Protein AF-A0A9N9KG79-F1 (afdb_monomer)

Structure (mmCIF, N/CA/C/O backbone):
data_AF-A0A9N9KG79-F1
#
_entry.id   AF-A0A9N9KG79-F1
#
loop_
_atom_site.group_PDB
_atom_site.id
_atom_site.type_symbol
_atom_site.label_atom_id
_atom_site.label_alt_id
_atom_site.label_comp_id
_atom_site.label_asym_id
_atom_site.label_entity_id
_atom_site.label_seq_id
_atom_site.pdbx_PDB_ins_code
_atom_site.Cartn_x
_atom_site.Cartn_y
_atom_site.Cartn_z
_atom_site.occupancy
_atom_site.B_iso_or_equiv
_atom_site.auth_seq_id
_atom_site.auth_comp_id
_atom_site.auth_asym_id
_atom_site.auth_atom_id
_atom_site.pdbx_PDB_model_num
ATOM 1 N N . GLY A 1 1 ? 54.139 -33.864 -24.416 1.00 34.75 1 GLY A N 1
ATOM 2 C CA . GLY A 1 1 ? 53.406 -33.072 -25.421 1.00 34.75 1 GLY A CA 1
ATOM 3 C C . GLY A 1 1 ? 52.997 -31.734 -24.836 1.00 34.75 1 GLY A C 1
ATOM 4 O O . GLY A 1 1 ? 52.428 -31.719 -23.759 1.00 34.75 1 GLY A O 1
ATOM 5 N N . LEU A 1 2 ? 53.379 -30.653 -25.526 1.00 25.61 2 LEU A N 1
ATOM 6 C CA . LEU A 1 2 ? 52.752 -29.318 -25.638 1.00 25.61 2 LEU A CA 1
ATOM 7 C C . LEU A 1 2 ? 51.897 -28.802 -24.456 1.00 25.61 2 LEU A C 1
ATOM 9 O O . LEU A 1 2 ? 50.798 -29.273 -24.207 1.00 25.61 2 LEU A O 1
ATOM 13 N N . LYS A 1 3 ? 52.400 -27.797 -23.723 1.00 41.62 3 LYS A N 1
ATOM 14 C CA . LYS A 1 3 ? 52.009 -26.368 -23.846 1.00 41.62 3 LYS A CA 1
ATOM 15 C C . LYS A 1 3 ? 50.492 -26.115 -23.781 1.00 41.62 3 LYS A C 1
ATOM 17 O O . LYS A 1 3 ? 49.811 -26.371 -24.765 1.00 41.62 3 LYS A O 1
ATOM 22 N N . LYS A 1 4 ? 50.034 -25.421 -22.725 1.00 43.59 4 LYS A N 1
ATOM 23 C CA . LYS A 1 4 ? 49.235 -24.168 -22.796 1.00 43.59 4 LYS A CA 1
ATOM 24 C C . LYS A 1 4 ? 48.720 -23.761 -21.408 1.00 43.59 4 LYS A C 1
ATOM 26 O O . LYS A 1 4 ? 47.659 -24.183 -20.985 1.00 43.59 4 LYS A O 1
ATOM 31 N N . LEU A 1 5 ? 49.474 -22.893 -20.737 1.00 39.91 5 LEU A N 1
ATOM 32 C CA . LEU A 1 5 ? 48.986 -21.960 -19.709 1.00 39.91 5 LEU A CA 1
ATOM 33 C C . LEU A 1 5 ? 49.971 -20.782 -19.654 1.00 39.91 5 LEU A C 1
ATOM 35 O O . LEU A 1 5 ? 50.659 -20.515 -18.675 1.00 39.91 5 LEU A O 1
ATOM 39 N N . LYS A 1 6 ? 50.089 -20.096 -20.789 1.00 43.88 6 LYS A N 1
ATOM 40 C CA . LYS A 1 6 ? 50.562 -18.716 -20.860 1.00 43.88 6 LYS A CA 1
ATOM 41 C C . LYS A 1 6 ? 49.500 -17.980 -21.652 1.00 43.88 6 LYS A C 1
ATOM 43 O O . LYS A 1 6 ? 49.339 -18.262 -22.828 1.00 43.88 6 LYS A O 1
ATOM 48 N N . ASN A 1 7 ? 48.730 -17.168 -20.943 1.00 40.31 7 ASN A N 1
ATOM 49 C CA . ASN A 1 7 ? 48.133 -15.916 -21.395 1.00 40.31 7 ASN A CA 1
ATOM 50 C C . ASN A 1 7 ? 47.636 -15.216 -20.126 1.00 40.31 7 ASN A C 1
ATOM 52 O O . ASN A 1 7 ? 46.446 -15.072 -19.870 1.00 40.31 7 ASN A O 1
ATOM 56 N N . LYS A 1 8 ? 48.599 -14.828 -19.278 1.00 45.03 8 LYS A N 1
ATOM 57 C CA . LYS A 1 8 ? 48.418 -13.613 -18.484 1.00 45.03 8 LYS A CA 1
ATOM 58 C C . LYS A 1 8 ? 48.302 -12.508 -19.527 1.00 45.03 8 LYS A C 1
ATOM 60 O O . LYS A 1 8 ? 49.150 -12.468 -20.415 1.00 45.03 8 LYS A O 1
ATOM 65 N N . GLY A 1 9 ? 47.233 -11.718 -19.481 1.00 47.12 9 GLY A N 1
ATOM 66 C CA . GLY A 1 9 ? 47.071 -10.541 -20.328 1.00 47.12 9 GLY A CA 1
ATOM 67 C C . GLY A 1 9 ? 48.205 -9.571 -20.032 1.00 47.12 9 GLY A C 1
ATOM 68 O O . GLY A 1 9 ? 48.104 -8.737 -19.139 1.00 47.12 9 GLY A O 1
ATOM 69 N N . THR A 1 10 ? 49.327 -9.778 -20.708 1.00 54.91 10 THR A N 1
ATOM 70 C CA . THR A 1 10 ? 50.438 -8.848 -20.764 1.00 54.91 10 THR A CA 1
ATOM 71 C C . THR A 1 10 ? 49.947 -7.696 -21.625 1.00 54.91 10 THR A C 1
ATOM 73 O O . THR A 1 10 ? 49.494 -7.931 -22.744 1.00 54.91 10 THR A O 1
ATOM 76 N N . LEU A 1 11 ? 49.979 -6.489 -21.064 1.00 51.47 11 LEU A N 1
ATOM 77 C CA . LEU A 1 11 ? 49.708 -5.229 -21.759 1.00 51.47 11 LEU A CA 1
ATOM 78 C C . LEU A 1 11 ? 50.388 -5.243 -23.142 1.00 51.47 11 LEU A C 1
ATOM 80 O O . LEU A 1 11 ? 51.567 -5.611 -23.212 1.00 51.47 11 LEU A O 1
ATOM 84 N N . SER A 1 12 ? 49.675 -4.884 -24.221 1.00 57.41 12 SER A N 1
ATOM 85 C CA . SER A 1 12 ? 50.323 -4.760 -25.532 1.00 57.41 12 SER A CA 1
ATOM 86 C C . SER A 1 12 ? 51.382 -3.661 -25.448 1.00 57.41 12 SER A C 1
ATOM 88 O O . SER A 1 12 ? 51.219 -2.668 -24.733 1.00 57.41 12 SER A O 1
ATOM 90 N N . SER A 1 13 ? 52.481 -3.826 -26.185 1.00 52.50 13 SER A N 1
ATOM 91 C CA . SER A 1 13 ? 53.502 -2.781 -26.323 1.00 52.50 13 SER A CA 1
ATOM 92 C C . SER A 1 13 ? 52.889 -1.471 -26.837 1.00 52.50 13 SER A C 1
ATOM 94 O O . SER A 1 13 ? 53.385 -0.397 -26.511 1.00 52.50 13 SER A O 1
ATOM 96 N N . GLU A 1 14 ? 51.796 -1.561 -27.594 1.00 55.31 14 GLU A N 1
ATOM 97 C CA . GLU A 1 14 ? 51.029 -0.422 -28.105 1.00 55.31 14 GLU A CA 1
ATOM 98 C C . GLU A 1 14 ? 50.282 0.308 -26.977 1.00 55.31 14 GLU A C 1
ATOM 100 O O . GLU A 1 14 ? 50.347 1.532 -26.893 1.00 55.31 14 GLU A O 1
ATOM 105 N N . ASP A 1 15 ? 49.686 -0.429 -26.033 1.00 51.12 15 ASP A N 1
ATOM 106 C CA . ASP A 1 15 ? 48.979 0.145 -24.878 1.00 51.12 15 ASP A CA 1
ATOM 107 C C . ASP A 1 15 ? 49.947 0.885 -23.936 1.00 51.12 15 ASP A C 1
ATOM 109 O O . ASP A 1 15 ? 49.634 1.943 -23.389 1.00 51.12 15 ASP A O 1
ATOM 113 N N . ILE A 1 16 ? 51.160 0.345 -23.756 1.00 56.25 16 ILE A N 1
ATOM 114 C CA . ILE A 1 16 ? 52.229 0.986 -22.970 1.00 56.25 16 ILE A CA 1
ATOM 115 C C . ILE A 1 16 ? 52.714 2.265 -23.667 1.00 56.25 16 ILE A C 1
ATOM 117 O O . ILE A 1 16 ? 52.989 3.269 -23.005 1.00 56.25 16 ILE A O 1
ATOM 121 N N . GLN A 1 17 ? 52.806 2.250 -24.998 1.00 55.12 17 GLN A N 1
ATOM 122 C CA . GLN A 1 17 ? 53.207 3.414 -25.788 1.00 55.12 17 GLN A CA 1
ATOM 123 C C . GLN A 1 17 ? 52.145 4.519 -25.775 1.00 55.12 17 GLN A C 1
ATOM 125 O O . GLN A 1 17 ? 52.511 5.684 -25.635 1.00 55.12 17 GLN A O 1
ATOM 130 N N . GLU A 1 18 ? 50.853 4.188 -25.821 1.00 55.00 18 GLU A N 1
ATOM 131 C CA . GLU A 1 18 ? 49.763 5.172 -25.744 1.00 55.00 18 GLU A CA 1
ATOM 132 C C . GLU A 1 18 ? 49.680 5.842 -24.357 1.00 55.00 18 GLU A C 1
ATOM 134 O O . GLU A 1 18 ? 49.455 7.052 -24.243 1.00 55.00 18 GLU A O 1
ATOM 139 N N . ILE A 1 19 ? 49.953 5.092 -23.283 1.00 55.06 19 ILE A N 1
ATOM 140 C CA . ILE A 1 19 ? 50.058 5.632 -21.916 1.00 55.06 19 ILE A CA 1
ATOM 141 C C . ILE A 1 19 ? 51.275 6.567 -21.782 1.00 55.06 19 ILE A C 1
ATOM 143 O O . ILE A 1 19 ? 51.177 7.645 -21.184 1.00 55.06 19 ILE A O 1
ATOM 147 N N . ASN A 1 20 ? 52.414 6.195 -22.372 1.00 53.72 20 ASN A N 1
ATOM 148 C CA . ASN A 1 20 ? 53.638 6.994 -22.313 1.00 53.72 20 ASN A CA 1
ATOM 149 C C . ASN A 1 20 ? 53.566 8.254 -23.194 1.00 53.72 20 ASN A C 1
ATOM 151 O O . ASN A 1 20 ? 53.971 9.326 -22.745 1.00 53.72 20 ASN A O 1
ATOM 155 N N . ALA A 1 21 ? 52.981 8.178 -24.392 1.00 48.78 21 ALA A N 1
ATOM 156 C CA . ALA A 1 21 ? 52.815 9.323 -25.292 1.00 48.78 21 ALA A CA 1
ATOM 157 C C . ALA A 1 21 ? 51.925 10.423 -24.683 1.00 48.78 21 ALA A C 1
ATOM 159 O O . ALA A 1 21 ? 52.237 11.611 -24.783 1.00 48.78 21 ALA A O 1
ATOM 160 N N . ASN A 1 22 ? 50.867 10.032 -23.966 1.00 52.53 22 ASN A N 1
ATOM 161 C CA . ASN A 1 22 ? 49.973 10.968 -23.278 1.00 52.53 22 ASN A CA 1
ATOM 162 C C . ASN A 1 22 ? 50.587 11.587 -22.008 1.00 52.53 22 ASN A C 1
ATOM 164 O O . ASN A 1 22 ? 50.134 12.640 -21.557 1.00 52.53 22 ASN A O 1
ATOM 168 N N . THR A 1 23 ? 51.631 10.967 -21.449 1.00 46.44 23 THR A N 1
ATOM 169 C CA . THR A 1 23 ? 52.356 11.474 -20.272 1.00 46.44 23 THR A CA 1
ATOM 170 C C . THR A 1 23 ? 53.535 12.376 -20.666 1.00 46.44 23 THR A C 1
ATOM 172 O O . THR A 1 23 ? 53.852 13.323 -19.946 1.00 46.44 23 THR A O 1
ATOM 175 N N . ILE A 1 24 ? 54.163 12.126 -21.822 1.00 44.56 24 ILE A N 1
ATOM 176 C CA . ILE A 1 24 ? 55.367 12.843 -22.274 1.00 44.56 24 ILE A CA 1
ATOM 177 C C . 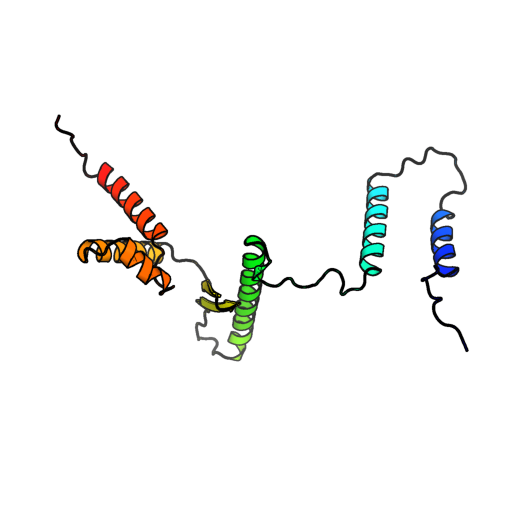ILE A 1 24 ? 55.028 14.143 -23.031 1.00 44.56 24 ILE A C 1
ATOM 179 O O . ILE A 1 24 ? 55.699 15.152 -22.820 1.00 44.56 24 ILE A O 1
ATOM 183 N N . ASN A 1 25 ? 53.927 14.208 -23.791 1.00 45.72 25 ASN A N 1
ATOM 184 C CA . ASN A 1 25 ? 53.575 15.384 -24.614 1.00 45.72 25 ASN A CA 1
ATOM 185 C C . ASN A 1 25 ? 53.073 16.635 -23.856 1.00 45.72 25 ASN A C 1
ATOM 187 O O . ASN A 1 25 ? 52.435 17.508 -24.445 1.00 45.72 25 ASN A O 1
ATOM 191 N N . LYS A 1 26 ? 53.354 16.775 -22.554 1.00 48.53 26 LYS A N 1
ATOM 192 C CA . LYS A 1 26 ? 53.019 18.002 -21.807 1.00 48.53 26 LYS A CA 1
ATOM 193 C C . LYS A 1 26 ? 54.136 18.588 -20.949 1.00 48.53 26 LYS A C 1
ATOM 195 O O . LYS A 1 26 ? 53.892 19.589 -20.281 1.00 48.53 26 LYS A O 1
ATOM 200 N N . ASN A 1 27 ? 55.338 18.012 -20.981 1.00 48.66 27 ASN A N 1
ATOM 201 C CA . ASN A 1 27 ? 56.404 18.359 -20.036 1.00 48.66 27 ASN A CA 1
ATOM 202 C C . ASN A 1 27 ? 57.740 18.735 -20.689 1.00 48.66 27 ASN A C 1
ATOM 204 O O . ASN A 1 27 ? 58.787 18.579 -20.065 1.00 48.66 27 ASN A O 1
ATOM 208 N N . GLU A 1 28 ? 57.728 19.304 -21.891 1.00 49.03 28 GLU A N 1
ATOM 209 C CA . GLU A 1 28 ? 58.882 20.072 -22.357 1.00 49.03 28 GLU A CA 1
ATOM 210 C C . GLU A 1 28 ? 58.657 21.557 -22.043 1.00 49.03 28 GLU A C 1
ATOM 212 O O . GLU A 1 28 ? 57.746 22.198 -22.559 1.00 49.03 28 GLU A O 1
ATOM 217 N N . ASN A 1 29 ? 59.517 22.085 -21.164 1.00 49.09 29 ASN A N 1
ATOM 218 C CA . ASN A 1 29 ? 59.692 23.500 -20.805 1.00 49.09 29 ASN A CA 1
ATOM 219 C C . ASN A 1 29 ? 58.790 24.103 -19.711 1.00 49.09 29 ASN A C 1
ATOM 221 O O . ASN A 1 29 ? 58.000 25.014 -19.950 1.00 49.09 29 ASN A O 1
ATOM 225 N N . LYS A 1 30 ? 59.034 23.699 -18.457 1.00 45.53 30 LYS A N 1
ATOM 226 C CA . LYS A 1 30 ? 59.396 24.569 -17.307 1.00 45.53 30 LYS A CA 1
ATOM 227 C C . LYS A 1 30 ? 59.205 23.779 -16.017 1.00 45.53 30 LYS A C 1
ATOM 229 O O . LYS A 1 30 ? 58.115 23.294 -15.739 1.00 45.53 30 LYS A O 1
ATOM 234 N N . LYS A 1 31 ? 60.247 23.725 -15.185 1.00 51.88 31 LYS A N 1
ATOM 235 C CA . LYS A 1 31 ? 60.199 23.218 -13.806 1.00 51.88 31 LYS A CA 1
ATOM 236 C C . LYS A 1 31 ? 59.367 24.190 -12.947 1.00 51.88 31 LYS A C 1
ATOM 238 O O . LYS A 1 31 ? 59.905 25.003 -12.206 1.00 51.88 31 LYS A O 1
ATOM 243 N N . LYS A 1 32 ? 58.048 24.191 -13.137 1.00 55.47 32 LYS A N 1
ATOM 244 C CA . LYS A 1 32 ? 57.070 24.801 -12.232 1.00 55.47 32 LYS A CA 1
ATOM 245 C C . LYS A 1 32 ? 56.504 23.683 -11.379 1.00 55.47 32 LYS A C 1
ATOM 247 O O . LYS A 1 32 ? 56.253 22.602 -11.889 1.00 55.47 32 LYS A O 1
ATOM 252 N N . ASP A 1 33 ? 56.325 23.953 -10.098 1.00 57.09 33 ASP A N 1
ATOM 253 C CA . ASP A 1 33 ? 55.677 23.058 -9.148 1.00 57.09 33 ASP A CA 1
ATOM 254 C C . ASP A 1 33 ? 54.245 22.771 -9.652 1.00 57.09 33 ASP A C 1
ATOM 256 O O . ASP A 1 33 ? 53.342 23.600 -9.503 1.00 57.09 33 ASP A O 1
ATOM 260 N N . ILE A 1 34 ? 54.055 21.669 -10.395 1.00 62.53 34 ILE A N 1
ATOM 261 C CA . ILE A 1 34 ? 52.778 21.343 -11.048 1.00 62.53 34 ILE A CA 1
ATOM 262 C C . ILE A 1 34 ? 51.843 20.812 -9.969 1.00 62.53 34 ILE A C 1
ATOM 264 O O . ILE A 1 34 ? 51.655 19.608 -9.797 1.00 62.53 34 ILE A O 1
ATOM 268 N N . ARG A 1 35 ? 51.235 21.731 -9.219 1.00 70.12 35 ARG A N 1
ATOM 269 C CA . ARG A 1 35 ? 50.076 21.415 -8.392 1.00 70.12 35 ARG A CA 1
ATOM 270 C C . ARG A 1 35 ? 48.944 21.015 -9.332 1.00 70.12 35 ARG A C 1
ATOM 272 O O . ARG A 1 35 ? 48.315 21.865 -9.958 1.00 70.12 35 ARG A O 1
ATOM 279 N N . ILE A 1 36 ? 48.724 19.709 -9.469 1.00 72.38 36 ILE A N 1
ATOM 280 C CA . ILE A 1 36 ? 47.581 19.158 -10.198 1.00 72.38 36 ILE A CA 1
ATOM 281 C C . ILE A 1 36 ? 46.312 19.748 -9.579 1.00 72.38 36 ILE A C 1
ATOM 283 O O . ILE A 1 36 ? 46.098 19.657 -8.369 1.00 72.38 36 ILE A O 1
ATOM 287 N N . SER A 1 37 ? 45.473 20.370 -10.408 1.00 81.19 37 SER A N 1
ATOM 288 C CA . SER A 1 37 ? 44.177 20.874 -9.953 1.00 81.19 37 SER A CA 1
ATOM 289 C C . SER A 1 37 ? 43.336 19.706 -9.444 1.00 81.19 37 SER A C 1
ATOM 291 O O . SER A 1 37 ? 43.274 18.662 -10.096 1.00 81.19 37 SER A O 1
ATOM 293 N N . GLY A 1 38 ? 42.647 19.874 -8.311 1.00 85.31 38 GLY A N 1
ATOM 294 C CA . GLY A 1 38 ? 41.811 18.819 -7.729 1.00 85.31 38 GLY A CA 1
ATOM 295 C C . GLY A 1 38 ? 40.840 18.217 -8.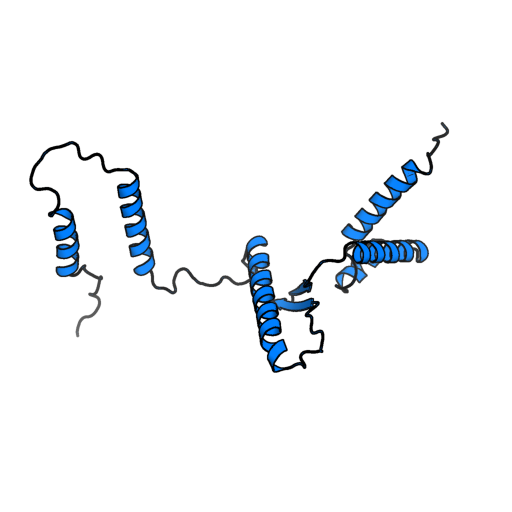748 1.00 85.31 38 GLY A C 1
ATOM 296 O O . GLY A 1 38 ? 40.709 17.003 -8.828 1.00 85.31 38 GLY A O 1
ATOM 297 N N . VAL A 1 39 ? 40.256 19.042 -9.624 1.00 85.50 39 VAL A N 1
ATOM 298 C CA . VAL A 1 39 ? 39.344 18.592 -10.693 1.00 85.50 39 VAL A CA 1
ATOM 299 C C . VAL A 1 39 ? 40.028 17.636 -11.677 1.00 85.50 39 VAL A C 1
ATOM 301 O O . VAL A 1 39 ? 39.430 16.646 -12.095 1.00 85.50 39 VAL A O 1
ATOM 304 N N . GLN A 1 40 ? 41.293 17.888 -12.023 1.00 81.00 40 GLN A N 1
ATOM 305 C CA . GLN A 1 40 ? 42.073 17.016 -12.905 1.00 81.00 40 GLN A CA 1
ATOM 306 C C . GLN A 1 40 ? 42.435 15.703 -12.205 1.00 81.00 40 GLN A C 1
ATOM 308 O O . GLN A 1 40 ? 42.327 14.640 -12.814 1.00 81.00 40 GLN A O 1
ATOM 313 N N . LEU A 1 41 ? 42.785 15.762 -10.916 1.00 83.12 41 LEU A N 1
ATOM 314 C CA . LEU A 1 41 ? 43.032 14.570 -10.104 1.00 83.12 41 LEU A CA 1
ATOM 315 C C . LEU A 1 41 ? 41.773 13.694 -9.999 1.00 83.12 41 LEU A C 1
ATOM 317 O O . LEU A 1 41 ? 41.842 12.490 -10.244 1.00 83.12 41 LEU A O 1
ATOM 321 N N . PHE A 1 42 ? 40.615 14.299 -9.719 1.00 85.31 42 PHE A N 1
ATOM 322 C CA . PHE A 1 42 ? 39.326 13.603 -9.709 1.00 85.31 42 PHE A CA 1
ATOM 323 C C . PHE A 1 42 ? 38.996 13.009 -11.083 1.00 85.31 42 PHE A C 1
ATOM 325 O O . PHE A 1 42 ? 38.552 11.865 -11.170 1.00 85.31 42 PHE A O 1
ATOM 332 N N . GLY A 1 43 ? 39.261 13.740 -12.169 1.00 87.31 43 GLY A N 1
ATOM 333 C CA . GLY A 1 43 ? 39.080 13.242 -13.533 1.00 87.31 43 GLY A CA 1
ATOM 334 C C . GLY A 1 43 ? 39.902 11.981 -13.821 1.00 87.31 43 GLY A C 1
ATOM 335 O O . GLY A 1 43 ? 39.370 11.006 -14.357 1.00 87.31 43 GLY A O 1
ATOM 336 N N . LEU A 1 44 ? 41.170 11.961 -13.402 1.00 85.12 44 LEU A N 1
ATOM 337 C CA . LEU A 1 44 ? 42.047 10.793 -13.525 1.00 85.12 44 LEU A CA 1
ATOM 338 C C . LEU A 1 44 ? 41.551 9.615 -12.673 1.00 85.12 44 LEU A C 1
ATOM 340 O O . LEU A 1 44 ? 41.459 8.498 -13.180 1.00 85.12 44 LEU A O 1
ATOM 344 N N . GLN A 1 45 ? 41.147 9.861 -11.421 1.00 86.75 45 GLN A N 1
ATOM 345 C CA . GLN A 1 45 ? 40.575 8.832 -10.543 1.00 86.75 45 GLN A CA 1
ATOM 346 C C . GLN A 1 45 ? 39.317 8.193 -11.148 1.00 86.75 45 GLN A C 1
ATOM 348 O O . GLN A 1 45 ? 39.181 6.967 -11.161 1.00 86.75 45 GLN A O 1
ATOM 353 N N . LEU A 1 46 ? 38.412 9.004 -11.705 1.00 85.31 46 LEU A N 1
ATOM 354 C CA . LEU A 1 46 ? 37.209 8.515 -12.380 1.00 85.31 46 LEU A CA 1
ATOM 355 C C . LEU A 1 46 ? 37.544 7.675 -13.614 1.00 85.31 46 LEU A C 1
ATOM 357 O O . LEU A 1 46 ? 36.855 6.688 -13.888 1.00 85.31 46 LEU A O 1
ATOM 361 N N . ASN A 1 47 ? 38.598 8.036 -14.346 1.00 86.06 47 ASN A N 1
ATOM 362 C CA . ASN A 1 47 ? 39.027 7.273 -15.509 1.00 86.06 47 ASN A CA 1
ATOM 363 C C . ASN A 1 47 ? 39.598 5.904 -15.110 1.00 86.06 47 ASN A C 1
ATOM 365 O O . ASN A 1 47 ? 39.210 4.894 -15.694 1.00 86.06 47 ASN A O 1
ATOM 369 N N . SER A 1 48 ? 40.408 5.841 -14.051 1.00 81.94 48 SER A N 1
ATOM 370 C CA . SER A 1 48 ? 40.904 4.575 -13.495 1.00 81.94 48 SER A CA 1
ATOM 371 C C . SER A 1 48 ? 39.760 3.665 -13.038 1.00 81.94 48 SER A C 1
ATOM 373 O O . SER A 1 48 ? 39.717 2.488 -13.393 1.00 81.94 48 SER A O 1
ATOM 375 N N . VAL A 1 49 ? 38.763 4.214 -12.331 1.00 83.62 49 VAL A N 1
ATOM 376 C CA . VAL A 1 49 ? 37.562 3.463 -11.918 1.00 83.62 49 VAL A CA 1
ATOM 377 C C . VAL A 1 49 ? 36.773 2.955 -13.129 1.00 83.62 49 VAL A C 1
ATOM 379 O O . VAL A 1 49 ? 36.286 1.823 -13.128 1.00 83.62 49 VAL A O 1
ATOM 382 N N . ARG A 1 50 ? 36.646 3.769 -14.182 1.00 83.94 50 ARG A N 1
ATOM 383 C CA . ARG A 1 50 ? 35.973 3.382 -15.429 1.00 83.94 50 ARG A CA 1
ATOM 384 C C . ARG A 1 50 ? 36.688 2.222 -16.122 1.00 83.94 50 ARG A C 1
ATOM 386 O O . ARG A 1 50 ? 36.013 1.297 -16.567 1.00 83.94 50 ARG A O 1
ATOM 393 N N . ILE A 1 51 ? 38.018 2.260 -16.199 1.00 81.50 51 ILE A N 1
ATOM 394 C CA . ILE A 1 51 ? 38.836 1.199 -16.805 1.00 81.50 51 ILE A CA 1
ATOM 395 C C . ILE A 1 51 ? 38.664 -0.108 -16.025 1.00 81.50 51 ILE A C 1
ATOM 397 O O . ILE A 1 51 ? 38.329 -1.127 -16.624 1.00 81.50 51 ILE A O 1
ATOM 401 N N . VAL A 1 52 ? 38.761 -0.073 -14.690 1.00 79.19 52 VAL A N 1
ATOM 402 C CA . VAL A 1 52 ? 38.542 -1.258 -13.837 1.00 79.19 52 VAL A CA 1
ATOM 403 C C . VAL A 1 52 ? 37.151 -1.862 -14.057 1.00 79.19 52 VAL A C 1
ATOM 405 O O . VAL A 1 52 ? 37.025 -3.074 -14.196 1.00 79.19 52 VAL A O 1
ATOM 408 N N . ARG A 1 53 ? 36.102 -1.034 -14.157 1.00 73.44 53 ARG A N 1
ATOM 409 C CA . ARG A 1 53 ? 34.731 -1.511 -14.418 1.00 73.44 53 ARG A CA 1
ATOM 410 C C . ARG A 1 53 ? 34.562 -2.167 -15.789 1.00 73.44 53 ARG A C 1
ATOM 412 O O . ARG A 1 53 ? 33.747 -3.073 -15.902 1.00 73.44 53 ARG A O 1
ATOM 419 N N . LYS A 1 54 ? 35.295 -1.712 -16.812 1.00 74.00 54 LYS A N 1
ATOM 420 C CA . LYS A 1 54 ? 35.278 -2.312 -18.158 1.00 74.00 54 LYS A CA 1
ATOM 421 C C . LYS A 1 54 ? 36.067 -3.624 -18.226 1.00 74.00 54 LYS A C 1
ATOM 423 O O . LYS A 1 54 ? 35.677 -4.513 -18.970 1.00 74.00 54 LYS A O 1
ATOM 428 N N . MET A 1 55 ? 37.156 -3.725 -17.463 1.00 71.44 55 MET A N 1
ATOM 429 C CA . MET A 1 55 ? 38.023 -4.912 -17.403 1.00 71.44 55 MET A CA 1
ATOM 430 C C . MET A 1 55 ? 37.442 -6.045 -16.548 1.00 71.44 55 MET A C 1
ATOM 432 O O . MET A 1 55 ? 37.835 -7.203 -16.678 1.00 71.44 55 MET A O 1
ATOM 436 N N . LEU A 1 56 ? 36.506 -5.721 -15.659 1.00 65.06 56 LEU A N 1
ATOM 437 C CA . LEU A 1 56 ? 35.740 -6.699 -14.904 1.00 65.06 56 LEU A CA 1
ATOM 438 C C . LEU A 1 56 ? 34.802 -7.446 -15.864 1.00 65.06 56 LEU A C 1
ATOM 440 O O . LEU A 1 56 ? 34.063 -6.785 -16.599 1.00 65.06 56 LEU A O 1
ATOM 444 N N . PRO A 1 57 ? 34.768 -8.793 -15.857 1.00 57.94 57 PRO A N 1
ATOM 445 C CA . PRO A 1 57 ? 33.811 -9.530 -16.670 1.00 57.94 57 PRO A CA 1
ATOM 446 C C . PRO A 1 57 ? 32.414 -8.995 -16.362 1.00 57.94 57 PRO A C 1
ATOM 448 O O . PRO A 1 57 ? 32.030 -8.932 -15.191 1.00 57.94 57 PRO A O 1
ATOM 451 N N . SER A 1 58 ? 31.644 -8.624 -17.387 1.00 56.41 58 SER A N 1
ATOM 452 C CA . SER A 1 58 ? 30.311 -8.006 -17.252 1.00 56.41 58 SER A CA 1
ATOM 453 C C . SER A 1 58 ? 29.299 -8.852 -16.452 1.00 56.41 58 SER A C 1
ATOM 455 O O . SER A 1 58 ? 28.199 -8.399 -16.157 1.00 56.41 58 SER A O 1
ATOM 457 N N . ASN A 1 59 ? 29.687 -10.070 -16.067 1.00 53.03 59 ASN A N 1
ATOM 458 C CA . ASN A 1 59 ? 28.951 -11.036 -15.260 1.00 53.03 59 ASN A CA 1
ATOM 459 C C . ASN A 1 59 ? 29.275 -10.961 -13.743 1.00 53.03 59 ASN A C 1
ATOM 461 O O . ASN A 1 59 ? 28.441 -11.304 -12.910 1.00 53.03 59 ASN A O 1
ATOM 465 N N . THR A 1 60 ? 30.450 -10.476 -13.322 1.00 51.22 60 THR A N 1
ATOM 466 C CA . THR A 1 60 ? 30.910 -10.688 -11.931 1.00 51.22 60 THR A CA 1
ATOM 467 C C . THR A 1 60 ? 30.220 -9.780 -10.893 1.00 51.22 60 THR A C 1
ATOM 469 O O . THR A 1 60 ? 30.208 -10.117 -9.713 1.00 51.22 60 THR A O 1
ATOM 472 N N . TYR A 1 61 ? 29.572 -8.678 -11.304 1.00 51.91 61 TYR A N 1
ATOM 473 C CA . TYR A 1 61 ? 28.989 -7.678 -10.380 1.00 51.91 61 TYR A CA 1
ATOM 474 C C . TYR A 1 61 ? 27.510 -7.343 -10.615 1.00 51.91 61 TYR A C 1
ATOM 476 O O . TYR A 1 61 ? 26.970 -6.462 -9.951 1.00 51.91 61 TYR A O 1
ATOM 484 N N . LEU A 1 62 ? 26.826 -8.064 -11.506 1.00 55.66 62 LEU A N 1
ATOM 485 C CA . LEU A 1 62 ? 25.381 -7.918 -11.726 1.00 55.66 62 LEU A CA 1
ATOM 486 C C . LEU A 1 62 ? 24.653 -9.256 -11.576 1.00 55.66 62 LEU A C 1
ATOM 488 O O . LEU A 1 62 ? 23.703 -9.543 -12.301 1.00 55.66 62 LEU A O 1
ATOM 492 N N . LYS A 1 63 ? 25.063 -10.084 -10.610 1.00 60.28 63 LYS A N 1
ATOM 493 C CA . LYS A 1 63 ? 24.176 -11.149 -10.137 1.00 60.28 63 LYS A CA 1
ATOM 494 C C . LYS A 1 63 ? 22.999 -10.460 -9.461 1.00 60.28 63 LYS A C 1
ATOM 496 O O . LYS A 1 63 ? 23.124 -10.005 -8.325 1.00 60.28 63 LYS A O 1
ATOM 501 N N . VAL A 1 64 ? 21.889 -10.322 -10.189 1.00 68.81 64 VAL A N 1
ATOM 502 C CA . VAL A 1 64 ? 20.606 -9.923 -9.609 1.00 68.81 64 VAL A CA 1
ATOM 503 C C . VAL A 1 64 ? 20.382 -10.858 -8.431 1.00 68.81 64 VAL A C 1
ATOM 505 O O . VAL A 1 64 ? 20.248 -12.069 -8.605 1.00 68.81 64 VAL A O 1
ATOM 508 N N . GLN A 1 65 ? 20.470 -10.309 -7.222 1.00 78.31 65 GLN A N 1
ATOM 509 C CA . GLN A 1 65 ? 20.312 -11.122 -6.032 1.00 78.31 65 GLN A CA 1
ATOM 510 C C . GLN A 1 65 ? 18.873 -11.637 -5.977 1.00 78.31 65 GLN A C 1
ATOM 512 O O . GLN A 1 65 ? 17.952 -10.921 -6.392 1.00 78.31 65 GLN A O 1
ATOM 517 N N . PRO A 1 66 ? 18.660 -12.852 -5.444 1.00 86.62 66 PRO A N 1
ATOM 518 C CA . PRO A 1 66 ? 17.320 -13.340 -5.168 1.00 86.62 66 PRO A CA 1
ATOM 519 C C . PRO A 1 66 ? 16.538 -12.303 -4.365 1.00 86.62 66 PRO A C 1
ATOM 521 O O . PRO A 1 66 ? 17.082 -11.687 -3.449 1.00 86.62 66 PRO A O 1
ATOM 524 N N . PHE A 1 67 ? 15.256 -12.132 -4.682 1.00 86.94 67 PHE A N 1
ATOM 525 C CA . PHE A 1 67 ? 14.424 -11.087 -4.082 1.00 86.94 67 PHE A CA 1
ATOM 526 C C . PHE A 1 67 ? 14.436 -11.114 -2.543 1.00 86.94 67 PHE A C 1
ATOM 528 O O . PHE A 1 67 ? 14.511 -10.067 -1.907 1.00 86.94 67 PHE A O 1
ATOM 535 N N . ASN A 1 68 ? 14.451 -12.314 -1.952 1.00 87.75 68 ASN A N 1
ATOM 536 C CA . ASN A 1 68 ? 14.494 -12.512 -0.500 1.00 87.75 68 ASN A CA 1
ATOM 537 C C . ASN A 1 68 ? 15.799 -12.024 0.160 1.00 87.75 68 ASN A C 1
ATOM 539 O O . ASN A 1 68 ? 15.792 -11.749 1.354 1.00 87.75 68 ASN A O 1
ATOM 543 N N . ASN A 1 69 ? 16.891 -11.888 -0.597 1.00 89.75 69 ASN A N 1
ATOM 544 C CA . ASN A 1 69 ? 18.193 -11.448 -0.082 1.00 89.75 69 ASN A CA 1
ATOM 545 C C . ASN A 1 69 ? 18.371 -9.923 -0.173 1.00 89.75 69 ASN A C 1
ATOM 547 O O . ASN A 1 69 ? 19.372 -9.381 0.290 1.00 89.75 69 ASN A O 1
ATOM 551 N N . LEU A 1 70 ? 17.418 -9.221 -0.790 1.00 87.88 70 LEU A N 1
ATOM 552 C CA . LEU A 1 70 ? 17.457 -7.774 -0.964 1.00 87.88 70 LEU A CA 1
ATOM 553 C C . LEU A 1 70 ? 16.976 -7.052 0.298 1.00 87.88 70 LEU A C 1
ATOM 555 O O . LEU A 1 70 ? 16.073 -7.521 0.989 1.00 87.88 70 LEU A O 1
ATOM 559 N N . SER A 1 71 ? 17.491 -5.843 0.534 1.00 90.00 71 SER A N 1
ATOM 560 C CA . SER A 1 71 ? 16.936 -4.945 1.553 1.00 90.00 71 SER A CA 1
ATOM 561 C C . SER A 1 71 ? 15.478 -4.576 1.244 1.00 90.00 71 SER A C 1
ATOM 563 O O . SER A 1 71 ? 15.102 -4.445 0.076 1.00 90.00 71 SER A O 1
ATOM 565 N N . ASN A 1 72 ? 14.677 -4.284 2.275 1.00 88.44 72 ASN A N 1
ATOM 566 C CA . ASN A 1 72 ? 13.283 -3.834 2.117 1.00 88.44 72 ASN A CA 1
ATOM 567 C C . ASN A 1 72 ? 13.154 -2.630 1.164 1.00 88.44 72 ASN A C 1
ATOM 569 O O . ASN A 1 72 ? 12.244 -2.564 0.337 1.00 88.44 72 ASN A O 1
ATOM 573 N N . SER A 1 73 ? 14.102 -1.688 1.230 1.00 88.38 73 SER A N 1
ATOM 574 C CA . SER A 1 73 ? 14.151 -0.529 0.3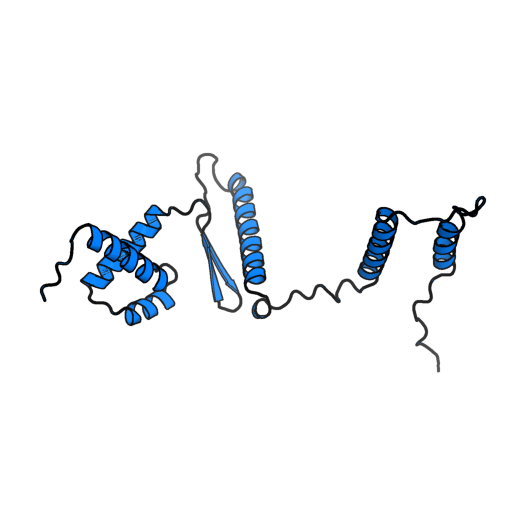30 1.00 88.38 73 SER A CA 1
ATOM 575 C C . SER A 1 73 ? 14.370 -0.927 -1.133 1.00 88.38 73 SER A C 1
ATOM 577 O O . SER A 1 73 ? 13.747 -0.360 -2.034 1.00 88.38 73 SER A O 1
ATOM 579 N N . THR A 1 74 ? 15.217 -1.926 -1.380 1.00 90.12 74 THR A N 1
ATOM 580 C CA . THR A 1 74 ? 15.504 -2.429 -2.726 1.00 90.12 74 THR A CA 1
ATOM 581 C C . THR A 1 74 ? 14.343 -3.255 -3.270 1.00 90.12 74 THR A C 1
ATOM 583 O O . THR A 1 74 ? 13.943 -3.034 -4.413 1.00 90.12 74 THR A O 1
ATOM 586 N N . GLN A 1 75 ? 13.745 -4.118 -2.443 1.00 90.88 75 GLN A N 1
ATOM 587 C CA . GLN A 1 75 ? 12.521 -4.854 -2.777 1.00 90.88 75 GLN A CA 1
ATOM 588 C C . GLN A 1 75 ? 11.411 -3.886 -3.205 1.00 90.88 75 GLN A C 1
ATOM 590 O O . GLN A 1 75 ? 10.861 -4.007 -4.300 1.00 90.88 75 GLN A O 1
ATOM 595 N N . ARG A 1 76 ? 11.165 -2.835 -2.408 1.00 89.88 76 ARG A N 1
ATOM 596 C CA . ARG A 1 76 ? 10.204 -1.772 -2.741 1.00 89.88 76 ARG A CA 1
ATOM 597 C C . ARG A 1 76 ? 10.515 -1.102 -4.077 1.00 89.88 76 ARG A C 1
ATOM 599 O O . ARG A 1 76 ? 9.609 -0.876 -4.876 1.00 89.88 76 ARG A O 1
ATOM 606 N N . ARG A 1 77 ? 11.782 -0.774 -4.343 1.00 91.19 77 ARG A N 1
ATOM 607 C CA . ARG A 1 77 ? 12.187 -0.154 -5.614 1.00 91.19 77 ARG A CA 1
ATOM 608 C C . ARG A 1 77 ? 11.893 -1.063 -6.807 1.00 91.19 77 ARG A C 1
ATOM 610 O O . ARG A 1 77 ? 11.418 -0.571 -7.828 1.00 91.19 77 ARG A O 1
ATOM 617 N N . TYR A 1 78 ? 12.158 -2.362 -6.687 1.00 90.75 78 TYR A N 1
ATOM 618 C CA . TYR A 1 78 ? 11.870 -3.337 -7.744 1.00 90.75 78 TYR A CA 1
ATOM 619 C C . TYR A 1 78 ? 10.370 -3.418 -8.031 1.00 90.75 78 TYR A C 1
ATOM 621 O O . TYR A 1 78 ? 9.971 -3.267 -9.185 1.00 90.75 78 TYR A O 1
ATOM 629 N N . MET A 1 79 ? 9.541 -3.523 -6.988 1.00 90.44 79 MET A N 1
ATOM 630 C CA . MET A 1 79 ? 8.082 -3.508 -7.131 1.00 90.44 79 MET A CA 1
ATOM 631 C C . MET A 1 79 ? 7.581 -2.251 -7.842 1.00 90.44 79 MET A C 1
ATOM 633 O O . MET A 1 79 ? 6.845 -2.343 -8.819 1.00 90.44 79 MET A O 1
ATOM 637 N N . LEU A 1 80 ? 8.037 -1.069 -7.414 1.00 90.75 80 LEU A N 1
ATOM 638 C CA . LEU A 1 80 ? 7.657 0.196 -8.052 1.00 90.75 80 LEU A CA 1
ATOM 639 C C . LEU A 1 80 ? 8.113 0.281 -9.510 1.00 90.75 80 LEU A C 1
ATOM 641 O O . LEU A 1 80 ? 7.448 0.909 -10.328 1.00 90.75 80 LEU A O 1
ATOM 645 N N . THR A 1 81 ? 9.245 -0.335 -9.844 1.00 92.56 81 THR A N 1
ATOM 646 C CA . THR A 1 81 ? 9.760 -0.350 -11.218 1.00 92.56 81 THR A CA 1
ATOM 647 C C . THR A 1 81 ? 8.861 -1.191 -12.117 1.00 92.56 81 THR A C 1
ATOM 649 O O . THR A 1 81 ? 8.497 -0.740 -13.201 1.00 92.56 81 THR A O 1
ATOM 652 N N . ILE A 1 82 ? 8.453 -2.375 -11.655 1.00 92.06 82 ILE A N 1
ATOM 653 C CA . ILE A 1 82 ? 7.490 -3.227 -12.364 1.00 92.06 82 ILE A CA 1
ATOM 654 C C . ILE A 1 82 ? 6.156 -2.498 -12.512 1.00 92.06 82 ILE A C 1
ATOM 656 O O . ILE A 1 82 ? 5.633 -2.409 -13.617 1.00 92.06 82 ILE A O 1
ATOM 660 N N . ALA A 1 83 ? 5.656 -1.893 -11.435 1.00 91.81 83 ALA A N 1
ATOM 661 C CA . ALA A 1 83 ? 4.395 -1.163 -11.455 1.00 91.81 83 ALA A CA 1
ATOM 662 C C . ALA A 1 83 ? 4.370 -0.056 -12.512 1.00 91.81 83 ALA A C 1
ATOM 664 O O . ALA A 1 83 ? 3.397 0.081 -13.250 1.00 91.81 83 ALA A O 1
ATOM 665 N N . LYS A 1 84 ? 5.456 0.721 -12.598 1.00 92.75 84 LYS A N 1
ATOM 666 C CA . LYS A 1 84 ? 5.608 1.782 -13.598 1.00 92.75 84 LYS A CA 1
ATOM 667 C C . LYS A 1 84 ? 5.600 1.230 -15.017 1.00 92.75 84 LYS A C 1
ATOM 669 O O . LYS A 1 84 ? 4.992 1.837 -15.888 1.00 92.75 84 LYS A O 1
ATOM 674 N N . ARG A 1 85 ? 6.253 0.087 -15.246 1.00 93.94 85 ARG A N 1
ATOM 675 C CA . ARG A 1 85 ? 6.265 -0.569 -16.560 1.00 93.94 85 ARG A CA 1
ATOM 676 C C . ARG A 1 85 ? 4.879 -1.067 -16.953 1.00 93.94 85 ARG A C 1
ATOM 678 O O . ARG A 1 85 ? 4.460 -0.806 -18.070 1.00 93.94 85 ARG A O 1
ATOM 685 N N . VAL A 1 86 ? 4.165 -1.718 -16.034 1.00 93.25 86 VAL A N 1
ATOM 686 C CA . VAL A 1 86 ? 2.783 -2.171 -16.263 1.00 93.25 86 VAL A CA 1
ATOM 687 C C . VAL A 1 86 ? 1.880 -0.985 -16.593 1.00 93.25 86 VAL A C 1
ATOM 689 O O . VAL A 1 86 ? 1.169 -1.022 -17.590 1.00 93.25 86 VAL A O 1
ATOM 692 N N . PHE A 1 87 ? 1.964 0.092 -15.810 1.00 93.06 87 PHE A N 1
ATOM 693 C CA . PHE A 1 87 ? 1.204 1.315 -16.060 1.00 93.06 87 PHE A CA 1
ATOM 694 C C . PHE A 1 87 ? 1.492 1.891 -17.446 1.00 93.06 87 PHE A C 1
ATOM 696 O O . PHE A 1 87 ? 0.573 2.110 -18.224 1.00 93.06 87 PHE A O 1
ATOM 703 N N . TYR A 1 88 ? 2.772 2.078 -17.775 1.00 93.06 88 TYR A N 1
ATOM 704 C CA . TYR A 1 88 ? 3.189 2.615 -19.067 1.00 93.06 88 TYR A CA 1
ATOM 705 C C . TYR A 1 88 ? 2.698 1.757 -20.237 1.00 93.06 88 TYR A C 1
ATOM 707 O O . TYR A 1 88 ? 2.230 2.287 -21.239 1.00 93.06 88 TYR A O 1
ATOM 715 N N . GLN A 1 89 ? 2.744 0.432 -20.091 1.00 92.38 89 GLN A N 1
ATOM 716 C CA . GLN A 1 89 ? 2.258 -0.475 -21.120 1.00 92.38 89 GLN A CA 1
ATOM 717 C C . GLN A 1 89 ? 0.748 -0.338 -21.339 1.00 92.38 89 GLN A C 1
ATOM 719 O O . GLN A 1 89 ? 0.307 -0.297 -22.482 1.00 92.38 89 GLN A O 1
ATOM 724 N N . VAL A 1 90 ? -0.040 -0.234 -20.264 1.00 91.06 90 VAL A N 1
ATOM 725 C CA . VAL A 1 90 ? -1.491 -0.005 -20.365 1.00 91.06 90 VAL A CA 1
ATOM 726 C C . VAL A 1 90 ? -1.784 1.337 -21.033 1.00 91.06 90 VAL A C 1
ATOM 728 O O . VAL A 1 90 ? -2.642 1.401 -21.907 1.00 91.06 90 VAL A O 1
ATOM 731 N N . GLU A 1 91 ? -1.039 2.384 -20.680 1.00 89.75 91 GLU A N 1
ATOM 732 C CA . GLU A 1 91 ? -1.195 3.717 -21.270 1.00 89.75 91 GLU A CA 1
ATOM 733 C C . GLU A 1 91 ? -0.878 3.754 -22.770 1.00 89.75 91 GLU A C 1
ATOM 735 O O . GLU A 1 91 ? -1.554 4.470 -23.496 1.00 89.75 91 GLU A O 1
ATOM 740 N N . ILE A 1 92 ? 0.094 2.974 -23.252 1.00 91.06 92 ILE A N 1
ATOM 741 C CA . ILE A 1 92 ? 0.354 2.847 -24.697 1.00 91.06 92 ILE A CA 1
ATOM 742 C C . ILE A 1 92 ? -0.739 2.020 -25.370 1.00 91.06 92 ILE A C 1
ATOM 744 O O . ILE A 1 92 ? -1.257 2.377 -26.424 1.00 91.06 92 ILE A O 1
ATOM 748 N N . CYS A 1 93 ? -1.068 0.869 -24.786 1.00 89.12 93 CYS A N 1
ATOM 749 C CA . CYS A 1 93 ? -1.979 -0.074 -25.414 1.00 89.12 93 CYS A CA 1
ATOM 750 C C . CYS A 1 93 ? -3.413 0.456 -25.476 1.00 89.12 93 CYS A C 1
ATOM 752 O O . CYS A 1 93 ? -4.148 0.066 -26.382 1.00 89.12 93 CYS A O 1
ATOM 754 N N . LYS A 1 94 ? -3.823 1.343 -24.559 1.00 89.50 94 LYS A N 1
ATOM 755 C CA . LYS A 1 94 ? -5.212 1.809 -24.513 1.00 89.50 94 LYS A CA 1
ATOM 756 C C . LYS A 1 94 ? -5.640 2.547 -25.782 1.00 89.50 94 LYS A C 1
ATOM 758 O O . LYS A 1 94 ? -6.767 2.353 -26.215 1.00 89.50 94 LYS A O 1
ATOM 763 N N . GLU A 1 95 ? -4.740 3.316 -26.395 1.00 84.00 95 GLU A N 1
ATOM 764 C CA . GLU A 1 95 ? -5.036 4.113 -27.596 1.00 84.00 95 GLU A CA 1
ATOM 765 C C . GLU A 1 95 ? -5.322 3.244 -28.826 1.00 84.00 95 GLU A C 1
ATOM 767 O O . GLU A 1 95 ? -6.070 3.652 -29.709 1.00 84.00 95 GLU A O 1
ATOM 772 N N . ASN A 1 96 ? -4.747 2.038 -28.866 1.00 87.19 96 ASN A N 1
ATOM 773 C CA . ASN A 1 96 ? -4.909 1.104 -29.979 1.00 87.19 96 ASN A CA 1
ATOM 774 C C . ASN A 1 96 ? -6.018 0.067 -29.745 1.00 87.19 96 ASN A C 1
ATOM 776 O O . ASN A 1 96 ? -6.465 -0.559 -30.703 1.00 87.19 96 ASN A O 1
ATOM 780 N N . ILE A 1 97 ? -6.415 -0.172 -28.490 1.00 90.69 97 ILE A N 1
ATOM 781 C CA . ILE A 1 97 ? -7.368 -1.235 -28.124 1.00 90.69 97 ILE A CA 1
ATOM 782 C C . ILE A 1 97 ? -8.777 -0.684 -27.885 1.00 90.69 97 ILE A C 1
ATOM 784 O O . ILE A 1 97 ? -9.749 -1.348 -28.236 1.00 90.69 97 ILE A O 1
ATOM 788 N N . PHE A 1 98 ? -8.901 0.496 -27.277 1.00 91.00 98 PHE A N 1
ATOM 789 C CA . PHE A 1 98 ? -10.191 1.056 -26.870 1.00 91.00 98 PHE A CA 1
ATOM 790 C C . PHE A 1 98 ? -10.602 2.230 -27.757 1.00 91.00 98 PHE A C 1
ATOM 792 O O . PHE A 1 98 ? -9.762 2.870 -28.394 1.00 91.00 98 PHE A O 1
ATOM 799 N N . HIS A 1 99 ? -11.905 2.522 -27.802 1.00 90.62 99 HIS A N 1
ATOM 800 C CA . HIS A 1 99 ? -12.392 3.697 -28.511 1.00 90.62 99 HIS A CA 1
ATOM 801 C C . HIS A 1 99 ? -11.955 4.973 -27.777 1.00 90.62 99 HIS A C 1
ATOM 803 O O . HIS A 1 99 ? -11.750 4.972 -26.565 1.00 90.62 99 HIS A O 1
ATOM 809 N N . LYS A 1 100 ? -11.843 6.096 -28.493 1.00 86.25 100 LYS A N 1
ATOM 810 C CA . LYS A 1 100 ? -11.397 7.376 -27.905 1.00 86.25 100 LYS A CA 1
ATOM 811 C C . LYS A 1 100 ? -12.329 7.906 -26.812 1.00 86.25 100 LYS A C 1
ATOM 813 O O . LYS A 1 100 ? -11.883 8.649 -25.944 1.00 86.25 100 LYS A O 1
ATOM 818 N N . ASP A 1 101 ? -13.598 7.516 -26.865 1.00 88.88 101 ASP A N 1
ATOM 819 C CA . ASP A 1 101 ? -14.612 7.904 -25.880 1.00 88.88 101 ASP A CA 1
ATOM 820 C C . ASP A 1 101 ? -14.595 7.008 -24.631 1.00 88.88 101 ASP A C 1
ATOM 822 O O . ASP A 1 101 ? -15.192 7.352 -23.608 1.00 88.88 101 ASP A O 1
ATOM 826 N N . ASP A 1 102 ? -13.894 5.872 -24.684 1.00 90.25 102 ASP A N 1
ATOM 827 C CA . ASP A 1 102 ? -13.812 4.952 -23.560 1.00 90.25 102 ASP A CA 1
ATOM 828 C C . ASP A 1 102 ? -12.835 5.476 -22.507 1.00 90.25 102 ASP A C 1
ATOM 830 O O . ASP A 1 102 ? -11.647 5.715 -22.747 1.00 90.25 102 ASP A O 1
ATOM 834 N N . LYS A 1 103 ? -13.322 5.595 -21.271 1.00 88.12 103 LYS A N 1
ATOM 835 C CA . LYS A 1 103 ? -12.489 5.982 -20.135 1.00 88.12 103 LYS A CA 1
ATOM 836 C C . LYS A 1 103 ? -11.775 4.765 -19.544 1.00 88.12 103 LYS A C 1
ATOM 838 O O . LYS A 1 103 ? -12.281 4.107 -18.633 1.00 88.12 103 LYS A O 1
ATOM 843 N N . VAL A 1 104 ? -10.570 4.497 -20.036 1.00 87.81 104 VAL A N 1
ATOM 844 C CA . VAL A 1 104 ? -9.719 3.391 -19.572 1.00 87.81 104 VAL A CA 1
ATOM 845 C C . VAL A 1 104 ? -8.753 3.874 -18.494 1.00 87.81 104 VAL A C 1
ATOM 847 O O . VAL A 1 104 ? -7.911 4.735 -18.739 1.00 87.81 104 VAL A O 1
ATOM 850 N N . GLU A 1 105 ? -8.843 3.294 -17.296 1.00 88.19 105 GLU A N 1
ATOM 851 C CA . GLU A 1 105 ? -7.945 3.588 -16.174 1.00 88.19 105 GLU A CA 1
ATOM 852 C C . GLU A 1 105 ? -7.558 2.296 -15.441 1.00 88.19 105 GLU A C 1
ATOM 854 O O . GLU A 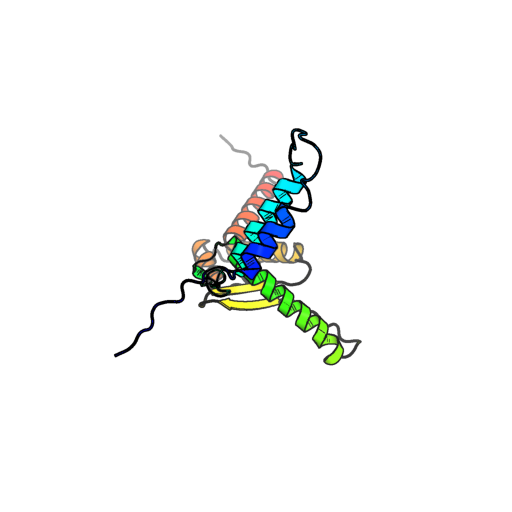1 105 ? -8.422 1.529 -15.005 1.00 88.19 105 GLU A O 1
ATOM 859 N N . ILE A 1 106 ? -6.256 2.068 -15.238 1.00 89.44 106 ILE A N 1
ATOM 860 C CA . ILE A 1 106 ? -5.781 1.010 -14.339 1.00 89.44 106 ILE A CA 1
ATOM 861 C C . ILE A 1 106 ? -5.908 1.478 -12.886 1.00 89.44 106 ILE A C 1
ATOM 863 O O . ILE A 1 106 ? -5.370 2.515 -12.505 1.00 89.44 106 ILE A O 1
ATOM 867 N N . LYS A 1 107 ? -6.617 0.703 -12.059 1.00 87.75 107 LYS A N 1
ATOM 868 C CA . LYS A 1 107 ? -6.803 1.008 -10.627 1.00 87.75 107 LYS A CA 1
ATOM 869 C C . LYS A 1 107 ? -5.792 0.297 -9.738 1.00 87.75 107 LYS A C 1
ATOM 871 O O . LYS A 1 107 ? -5.376 0.838 -8.718 1.00 87.75 107 LYS A O 1
ATOM 876 N N . GLN A 1 108 ? -5.398 -0.916 -10.110 1.00 88.25 108 GLN A N 1
ATOM 877 C CA . GLN A 1 108 ? -4.634 -1.798 -9.239 1.00 88.25 108 GLN A CA 1
ATOM 878 C C . GLN A 1 108 ? -3.861 -2.847 -10.042 1.00 88.25 108 GLN A C 1
ATOM 880 O O . GLN A 1 108 ? -4.339 -3.306 -11.077 1.00 88.25 108 GLN A O 1
ATOM 885 N N . ALA A 1 109 ? -2.695 -3.253 -9.541 1.00 89.31 109 ALA A N 1
ATOM 886 C CA . ALA A 1 109 ? -1.970 -4.440 -9.983 1.00 89.31 109 ALA A CA 1
ATOM 887 C C . ALA A 1 109 ? -1.665 -5.350 -8.790 1.00 89.31 109 ALA A C 1
ATOM 889 O O . ALA A 1 109 ? -1.214 -4.884 -7.741 1.00 89.31 109 ALA A O 1
ATOM 890 N N . ARG A 1 110 ? -1.880 -6.654 -8.981 1.00 89.69 110 ARG A N 1
ATOM 891 C CA . ARG A 1 110 ? -1.539 -7.711 -8.026 1.00 89.69 110 ARG A CA 1
ATOM 892 C C . ARG A 1 110 ? -0.570 -8.685 -8.678 1.00 89.69 110 ARG A C 1
ATOM 894 O O . ARG A 1 110 ? -0.799 -9.109 -9.807 1.00 89.69 110 ARG A O 1
ATOM 901 N N . PHE A 1 111 ? 0.502 -9.032 -7.981 1.00 89.81 111 PHE A N 1
ATOM 902 C CA . PHE A 1 111 ? 1.464 -10.035 -8.440 1.00 89.81 111 PHE A CA 1
ATOM 903 C C . PHE A 1 111 ? 2.130 -10.723 -7.253 1.00 89.81 111 PHE A C 1
ATOM 905 O O . PHE A 1 111 ? 2.158 -10.186 -6.147 1.00 89.81 111 PHE A O 1
ATOM 912 N N . THR A 1 112 ? 2.675 -11.914 -7.474 1.00 90.06 112 THR A N 1
ATOM 913 C CA . THR A 1 112 ? 3.370 -12.692 -6.446 1.00 90.06 112 THR A CA 1
ATOM 914 C C . THR A 1 112 ? 4.862 -12.773 -6.748 1.00 90.06 112 THR A C 1
ATOM 916 O O . THR A 1 112 ? 5.277 -12.866 -7.903 1.00 90.06 112 THR A O 1
ATOM 919 N N . ILE A 1 113 ? 5.690 -12.729 -5.704 1.00 88.94 113 ILE A N 1
ATOM 920 C CA . ILE A 1 113 ? 7.117 -13.062 -5.794 1.00 88.94 113 ILE A CA 1
ATOM 921 C C . ILE A 1 113 ? 7.408 -14.059 -4.677 1.00 88.94 113 ILE A C 1
ATOM 923 O O . ILE A 1 113 ? 7.290 -13.705 -3.506 1.00 88.94 113 ILE A O 1
ATOM 927 N N . ASN A 1 114 ? 7.794 -15.289 -5.029 1.00 88.75 114 ASN A N 1
ATOM 928 C CA . ASN A 1 114 ? 8.018 -16.385 -4.073 1.00 88.75 114 ASN A CA 1
ATOM 929 C C . ASN A 1 114 ? 6.815 -16.584 -3.130 1.00 88.75 114 ASN A C 1
ATOM 931 O O . ASN A 1 114 ? 6.967 -16.495 -1.912 1.00 88.75 114 ASN A O 1
ATOM 935 N N . ASP A 1 115 ? 5.615 -16.718 -3.704 1.00 86.62 115 ASP A N 1
ATOM 936 C CA . ASP A 1 115 ? 4.332 -16.888 -2.995 1.00 86.62 115 ASP A CA 1
ATOM 937 C C . ASP A 1 115 ? 3.932 -15.746 -2.050 1.00 86.62 115 ASP A C 1
ATOM 939 O O . ASP A 1 115 ? 2.886 -15.797 -1.405 1.00 86.62 115 ASP A O 1
ATOM 943 N N . LYS A 1 116 ? 4.715 -14.663 -2.003 1.00 85.12 116 LYS A N 1
ATOM 944 C CA . LYS A 1 116 ? 4.346 -13.440 -1.295 1.00 85.12 116 LYS A CA 1
ATOM 945 C C . LYS A 1 116 ? 3.527 -12.561 -2.234 1.00 85.12 116 LYS A C 1
ATOM 947 O O . LYS A 1 116 ? 4.048 -12.163 -3.280 1.00 85.12 116 LYS A O 1
ATOM 952 N N . PRO A 1 117 ? 2.267 -12.260 -1.896 1.00 86.06 117 PRO A N 1
ATOM 953 C CA . PRO A 1 117 ? 1.432 -11.394 -2.704 1.00 86.06 117 PRO A CA 1
ATOM 954 C C . PRO A 1 117 ? 1.790 -9.926 -2.477 1.00 86.06 117 PRO A C 1
ATOM 956 O O . PRO A 1 117 ? 2.001 -9.479 -1.349 1.00 86.06 117 PRO A O 1
ATOM 959 N N . PHE A 1 118 ? 1.827 -9.176 -3.570 1.00 86.25 118 PHE A N 1
ATOM 960 C CA . PHE A 1 118 ? 2.054 -7.743 -3.591 1.00 86.25 118 PHE A CA 1
ATOM 961 C C . PHE A 1 118 ? 0.920 -7.055 -4.328 1.00 86.25 118 PHE A C 1
ATOM 963 O O . PHE A 1 118 ? 0.478 -7.500 -5.388 1.00 86.25 118 PHE A O 1
ATOM 970 N N . GLU A 1 119 ? 0.487 -5.938 -3.760 1.00 87.62 119 GLU A N 1
ATOM 971 C CA . GLU A 1 119 ? -0.585 -5.117 -4.286 1.00 87.62 119 GLU A CA 1
ATOM 972 C C . GLU A 1 119 ? -0.091 -3.685 -4.472 1.00 87.62 119 GLU A C 1
ATOM 974 O O . GLU A 1 119 ? 0.533 -3.100 -3.584 1.00 87.62 119 GLU A O 1
ATOM 979 N N . ILE A 1 120 ? -0.380 -3.120 -5.642 1.00 87.75 120 ILE A N 1
ATOM 980 C CA . ILE A 1 120 ? -0.059 -1.740 -5.980 1.00 87.75 120 ILE A CA 1
ATOM 981 C C . ILE A 1 120 ? -1.323 -1.065 -6.479 1.00 87.75 120 ILE A C 1
ATOM 983 O O . ILE A 1 120 ? -1.933 -1.514 -7.445 1.00 87.75 120 ILE A O 1
ATOM 987 N N . GLN A 1 121 ? -1.695 0.027 -5.823 1.00 87.81 121 GLN A N 1
ATOM 988 C CA . GLN A 1 121 ? -2.818 0.867 -6.217 1.00 87.81 121 GLN A CA 1
ATOM 989 C C . GLN A 1 121 ? -2.301 2.028 -7.071 1.00 87.81 121 GLN A C 1
ATOM 991 O O . GLN A 1 121 ? -1.300 2.664 -6.731 1.00 87.81 121 GLN A O 1
ATOM 996 N N . TYR A 1 122 ? -2.969 2.281 -8.193 1.00 86.38 122 TYR A N 1
ATOM 997 C CA . TYR A 1 122 ? -2.653 3.362 -9.121 1.00 86.38 122 TYR A CA 1
ATOM 998 C C . TYR A 1 122 ? -3.623 4.531 -8.940 1.00 86.38 122 TYR A C 1
ATOM 1000 O O . TYR A 1 122 ? -4.772 4.361 -8.536 1.00 86.38 122 TYR A O 1
ATOM 1008 N N . GLY A 1 123 ? -3.153 5.734 -9.274 1.00 82.31 123 GLY A N 1
ATOM 1009 C CA . GLY A 1 123 ? -3.938 6.962 -9.178 1.00 82.31 123 GLY A CA 1
ATOM 1010 C C . GLY A 1 123 ? -3.871 7.634 -7.805 1.00 82.31 123 GLY A C 1
ATOM 1011 O O . GLY A 1 123 ? -2.992 7.360 -6.985 1.00 82.31 123 GLY A O 1
ATOM 1012 N N . LYS A 1 124 ? -4.785 8.585 -7.576 1.00 76.31 124 LYS A N 1
ATOM 1013 C CA . LYS A 1 124 ? -4.893 9.278 -6.289 1.00 76.31 124 LYS A CA 1
ATOM 1014 C C . LYS A 1 124 ? -5.552 8.357 -5.274 1.00 76.31 124 LYS A C 1
ATOM 1016 O O . LYS A 1 124 ? -6.697 7.946 -5.448 1.00 76.31 124 LYS A O 1
ATOM 1021 N N . VAL A 1 125 ? -4.835 8.105 -4.186 1.00 75.19 125 VAL A N 1
ATOM 1022 C CA . VAL A 1 125 ? -5.399 7.467 -3.003 1.00 75.19 125 VAL A CA 1
ATOM 1023 C C . VAL A 1 125 ? -6.505 8.378 -2.471 1.00 75.19 125 VAL A C 1
ATOM 1025 O O . VAL A 1 125 ? -6.241 9.499 -2.036 1.00 75.19 125 VAL A O 1
ATOM 1028 N N . ASN A 1 126 ? -7.758 7.925 -2.553 1.00 81.44 126 ASN A N 1
ATOM 1029 C CA . ASN A 1 126 ? -8.875 8.648 -1.960 1.00 81.44 126 ASN A CA 1
ATOM 1030 C C . ASN A 1 126 ? -8.872 8.373 -0.452 1.00 81.44 126 ASN A C 1
ATOM 1032 O O . ASN A 1 126 ? -9.430 7.380 0.015 1.00 81.44 126 ASN A O 1
ATOM 1036 N N . GLN A 1 127 ? -8.194 9.255 0.282 1.00 83.56 127 GLN A N 1
ATOM 1037 C CA . GLN A 1 127 ? -8.004 9.138 1.723 1.00 83.56 127 GLN A CA 1
ATOM 1038 C C . GLN A 1 127 ? -9.341 9.062 2.476 1.00 83.56 127 GLN A C 1
ATOM 1040 O O . GLN A 1 127 ? -9.480 8.252 3.384 1.00 83.56 127 GLN A O 1
ATOM 1045 N N . GLU A 1 128 ? -10.353 9.810 2.029 1.00 87.94 128 GLU A N 1
ATOM 1046 C CA . GLU A 1 128 ? -11.697 9.790 2.614 1.00 87.94 128 GLU A CA 1
ATOM 1047 C C . GLU A 1 128 ? -12.348 8.406 2.499 1.00 87.94 128 GLU A C 1
ATOM 1049 O O . GLU A 1 128 ? -12.901 7.892 3.469 1.00 87.94 128 GLU A O 1
ATOM 1054 N N . LYS A 1 129 ? -12.230 7.744 1.340 1.00 86.44 129 LYS A N 1
ATOM 1055 C CA . LYS A 1 129 ? -12.735 6.370 1.174 1.00 86.44 129 LYS A CA 1
ATOM 1056 C C . LYS A 1 129 ? -12.034 5.383 2.105 1.00 86.44 129 LYS A C 1
ATOM 1058 O O . LYS A 1 129 ? -12.693 4.487 2.627 1.00 86.44 129 LYS A O 1
ATOM 1063 N N . ILE A 1 130 ? -10.728 5.545 2.319 1.00 87.12 130 ILE A N 1
ATOM 1064 C CA . ILE A 1 130 ? -9.958 4.698 3.240 1.00 87.12 130 ILE A CA 1
ATOM 1065 C C . ILE A 1 130 ? -10.405 4.928 4.683 1.00 87.12 130 ILE A C 1
ATOM 1067 O O . ILE A 1 130 ? -10.681 3.968 5.399 1.00 87.12 130 ILE A O 1
ATOM 1071 N N . ASP A 1 131 ? -10.523 6.186 5.104 1.00 90.00 131 ASP A N 1
ATOM 1072 C CA . ASP A 1 131 ? -10.971 6.524 6.454 1.00 90.00 131 ASP A CA 1
ATOM 1073 C C . ASP A 1 131 ? -12.410 6.040 6.707 1.00 90.00 131 ASP A C 1
ATOM 1075 O O . ASP A 1 131 ? -12.685 5.456 7.759 1.00 90.00 131 ASP A O 1
ATOM 1079 N N . ASN A 1 132 ? -13.304 6.173 5.721 1.00 91.44 132 ASN A N 1
ATOM 1080 C CA . ASN A 1 132 ? -14.666 5.641 5.786 1.00 91.44 132 ASN A CA 1
ATOM 1081 C C . ASN A 1 132 ? -14.686 4.109 5.898 1.00 91.44 132 ASN A C 1
ATOM 1083 O O . ASN A 1 132 ? -15.457 3.565 6.690 1.00 91.44 132 ASN A O 1
ATOM 1087 N N . LEU A 1 133 ? -13.818 3.404 5.161 1.00 92.19 133 LEU A N 1
ATOM 1088 C CA . LEU A 1 133 ? -13.668 1.952 5.279 1.00 92.19 133 LEU A CA 1
ATOM 1089 C C . LEU A 1 133 ? -13.190 1.556 6.681 1.00 92.19 133 LEU A C 1
ATOM 1091 O O . LEU A 1 133 ? -13.778 0.670 7.301 1.00 92.19 133 LEU A O 1
ATOM 1095 N N . HIS A 1 134 ? -12.159 2.222 7.207 1.00 94.19 134 HIS A N 1
ATOM 1096 C CA . HIS A 1 134 ? -11.654 1.955 8.555 1.00 94.19 134 HIS A CA 1
ATOM 1097 C C . HIS A 1 134 ? -12.738 2.165 9.614 1.00 94.19 134 HIS A C 1
ATOM 1099 O O . HIS A 1 134 ? -12.887 1.340 10.515 1.00 94.19 134 HIS A O 1
ATOM 1105 N N . LEU A 1 135 ? -13.518 3.241 9.491 1.00 94.00 135 LEU A N 1
ATOM 1106 C CA . LEU A 1 135 ? -14.608 3.543 10.409 1.00 94.00 135 LEU A CA 1
ATOM 1107 C C . LEU A 1 135 ? -15.735 2.504 10.318 1.00 94.00 135 LEU A C 1
ATOM 1109 O O . LEU A 1 135 ? -16.241 2.060 11.348 1.00 94.00 135 LEU A O 1
ATOM 1113 N N . ALA A 1 136 ? -16.106 2.078 9.108 1.00 94.06 136 ALA A N 1
ATOM 1114 C CA . ALA A 1 136 ? -17.119 1.046 8.894 1.00 94.06 136 ALA A CA 1
ATOM 1115 C C . ALA A 1 136 ? -16.697 -0.304 9.491 1.00 94.06 136 ALA A C 1
ATOM 1117 O O . ALA A 1 136 ? -17.497 -0.965 10.161 1.00 94.06 136 ALA A O 1
ATOM 1118 N N . VAL A 1 137 ? -15.431 -0.690 9.302 1.00 94.31 137 VAL A N 1
ATOM 1119 C CA . VAL A 1 137 ? -14.854 -1.890 9.918 1.00 94.31 137 VAL A CA 1
ATOM 1120 C C . VAL A 1 137 ? -14.868 -1.763 11.436 1.00 94.31 137 VAL A C 1
ATOM 1122 O O . VAL A 1 137 ? -15.409 -2.639 12.100 1.00 94.31 137 VAL A O 1
ATOM 1125 N N . LEU A 1 138 ? -14.357 -0.660 11.991 1.00 93.75 138 LEU A N 1
ATOM 1126 C CA . LEU A 1 138 ? -14.338 -0.418 13.435 1.00 93.75 138 LEU A CA 1
ATOM 1127 C C . LEU A 1 138 ? -15.742 -0.528 14.050 1.00 93.75 138 LEU A C 1
ATOM 1129 O O . LEU A 1 138 ? -15.942 -1.269 15.010 1.00 93.75 138 LEU A O 1
ATOM 1133 N N . LYS A 1 139 ? -16.731 0.127 13.433 1.00 94.31 139 LYS A N 1
ATOM 1134 C CA . LYS A 1 139 ? -18.138 0.064 13.848 1.00 94.31 139 LYS A CA 1
ATOM 1135 C C . LYS A 1 139 ? -18.689 -1.363 13.804 1.00 94.31 139 LYS A C 1
ATOM 1137 O O . LYS A 1 139 ? -19.457 -1.756 14.681 1.00 94.31 139 LYS A O 1
ATOM 1142 N N . SER A 1 140 ? -18.310 -2.136 12.790 1.00 93.94 140 SER A N 1
ATOM 1143 C CA . SER A 1 140 ? -18.733 -3.532 12.640 1.00 93.94 140 SER A CA 1
ATOM 1144 C C . SER A 1 140 ? -18.093 -4.438 13.691 1.00 93.94 140 SER A C 1
ATOM 1146 O O . SER A 1 140 ? -18.778 -5.298 14.238 1.00 93.94 140 SER A O 1
ATOM 1148 N N . LEU A 1 141 ? -16.817 -4.212 14.022 1.00 93.81 141 LEU A N 1
ATOM 1149 C CA . LEU A 1 141 ? -16.117 -4.927 15.091 1.00 93.81 141 LEU A CA 1
ATOM 1150 C C . LEU A 1 141 ? -16.771 -4.679 16.449 1.00 93.81 141 LEU A C 1
ATOM 1152 O O . LEU A 1 141 ? -17.046 -5.636 17.171 1.00 93.81 141 LEU A O 1
ATOM 1156 N N . ASP A 1 142 ? -17.072 -3.416 16.761 1.00 92.00 142 ASP A N 1
ATOM 1157 C CA . ASP A 1 142 ? -17.716 -3.039 18.021 1.00 92.00 142 ASP A CA 1
ATOM 1158 C C . ASP A 1 142 ? -19.132 -3.624 18.117 1.00 92.00 142 ASP A C 1
ATOM 1160 O O . ASP A 1 142 ? -19.486 -4.243 19.121 1.00 92.00 142 ASP A O 1
ATOM 1164 N N . LYS A 1 143 ? -19.932 -3.510 17.046 1.00 94.88 143 LYS A N 1
ATOM 1165 C CA . LYS A 1 143 ? -21.293 -4.069 17.007 1.00 94.88 143 LYS A CA 1
ATOM 1166 C C . LYS A 1 143 ? -21.294 -5.598 17.088 1.00 94.88 143 LYS A C 1
ATOM 1168 O O . LYS A 1 143 ? -22.157 -6.175 17.743 1.00 94.88 143 LYS A O 1
ATOM 1173 N N . GLY A 1 144 ? -20.344 -6.244 16.418 1.00 93.25 144 GLY A N 1
ATOM 1174 C CA . GLY A 1 144 ? -20.202 -7.698 16.385 1.00 93.25 144 GLY A CA 1
ATOM 1175 C C . GLY A 1 144 ? -19.476 -8.291 17.593 1.00 93.25 144 GLY A C 1
ATOM 1176 O O . GLY A 1 144 ? -19.377 -9.511 17.673 1.00 93.25 144 GLY A O 1
ATOM 1177 N N . LYS A 1 145 ? -18.954 -7.460 18.511 1.00 93.50 145 LYS A N 1
ATOM 1178 C CA . LYS A 1 145 ? -18.093 -7.879 19.633 1.00 93.50 145 LYS A CA 1
ATOM 1179 C C . LYS A 1 145 ? -16.923 -8.770 19.184 1.00 93.50 145 LYS A C 1
ATOM 1181 O O . LYS A 1 145 ? -16.537 -9.710 19.875 1.00 93.50 145 LYS A O 1
ATOM 1186 N N . ILE A 1 146 ? -16.367 -8.482 18.007 1.00 93.62 146 ILE A N 1
ATOM 1187 C CA . ILE A 1 146 ? -15.264 -9.254 17.429 1.00 93.62 146 ILE A CA 1
ATOM 1188 C C . ILE A 1 146 ? -13.973 -8.850 18.142 1.00 93.62 146 ILE A C 1
ATOM 1190 O O . ILE A 1 146 ? -13.637 -7.666 18.212 1.00 93.62 146 ILE A O 1
ATOM 1194 N N . SER A 1 147 ? -13.233 -9.831 18.661 1.00 91.81 147 SER A N 1
ATOM 1195 C CA . SER A 1 147 ? -11.953 -9.558 19.310 1.00 91.81 147 SER A CA 1
ATOM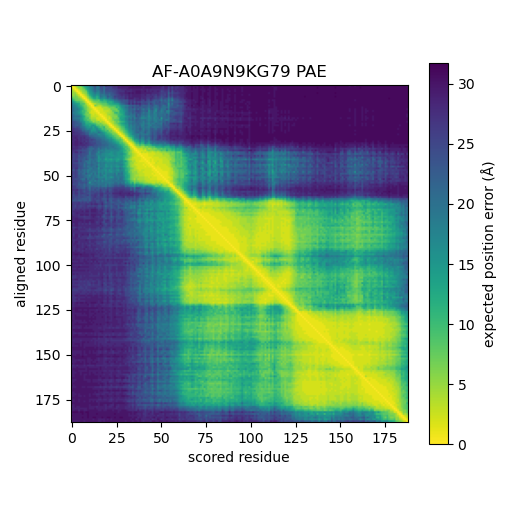 1196 C C . SER A 1 147 ? -10.920 -9.049 18.301 1.00 91.81 147 SER A C 1
ATOM 1198 O O . SER A 1 147 ? -10.935 -9.396 17.116 1.00 91.81 147 SER A O 1
ATOM 1200 N N . CYS A 1 148 ? -9.976 -8.241 18.785 1.00 87.69 148 CYS A N 1
ATOM 1201 C CA . CYS A 1 148 ? -8.896 -7.724 17.949 1.00 87.69 148 CYS A CA 1
ATOM 1202 C C . CYS A 1 148 ? -8.069 -8.862 17.322 1.00 87.69 148 CYS A C 1
ATOM 1204 O O . CYS A 1 148 ? -7.683 -8.796 16.157 1.00 87.69 148 CYS A O 1
ATOM 1206 N N . GLU A 1 149 ? -7.864 -9.946 18.072 1.00 91.88 149 GLU A N 1
ATOM 1207 C CA . GLU A 1 149 ? -7.176 -11.143 17.595 1.00 91.88 149 GLU A CA 1
ATOM 1208 C C . GLU A 1 149 ? -7.941 -11.852 16.471 1.00 91.88 149 GLU A C 1
ATOM 1210 O O . GLU A 1 149 ? -7.346 -12.168 15.440 1.00 91.88 149 GLU A O 1
ATOM 1215 N N . ALA A 1 150 ? -9.257 -12.039 16.622 1.00 93.50 150 ALA A N 1
ATOM 1216 C CA . ALA A 1 150 ? -10.087 -12.646 15.586 1.00 93.50 150 ALA A CA 1
ATOM 1217 C C . ALA A 1 150 ? -10.056 -11.813 14.296 1.00 93.50 150 ALA A C 1
ATOM 1219 O O . ALA A 1 150 ? -9.856 -12.351 13.205 1.00 93.50 150 ALA A O 1
ATOM 1220 N N . TYR A 1 151 ? -10.166 -10.487 14.421 1.00 94.62 151 TYR A N 1
ATOM 1221 C CA . TYR A 1 151 ? -10.034 -9.591 13.277 1.00 94.62 151 TYR A CA 1
ATOM 1222 C C . TYR A 1 151 ? -8.644 -9.657 12.638 1.00 94.62 151 TYR A C 1
ATOM 1224 O O . TYR A 1 151 ? -8.534 -9.707 11.415 1.00 94.62 151 TYR A O 1
ATOM 1232 N N . ARG A 1 152 ? -7.576 -9.699 13.442 1.00 93.19 152 ARG A N 1
ATOM 1233 C CA . ARG A 1 152 ? -6.198 -9.803 12.947 1.00 93.19 152 ARG A CA 1
ATOM 1234 C C . ARG A 1 152 ? -6.003 -11.058 12.097 1.00 93.19 152 ARG A C 1
ATOM 1236 O O . ARG A 1 152 ? -5.369 -10.963 11.049 1.00 93.19 152 ARG A O 1
ATOM 1243 N N . SER A 1 153 ? -6.573 -12.192 12.504 1.00 93.38 153 SER A N 1
ATOM 1244 C CA . SER A 1 153 ? -6.540 -13.442 11.733 1.00 93.38 153 SER A CA 1
ATOM 1245 C C . SER A 1 153 ? -7.277 -13.314 10.396 1.00 93.38 153 SER A C 1
ATOM 1247 O O . SER A 1 153 ? -6.735 -13.693 9.359 1.00 93.38 153 SER A O 1
ATOM 1249 N N . LEU A 1 154 ? -8.464 -12.698 10.387 1.00 92.06 154 LEU A N 1
ATOM 1250 C CA . LEU A 1 154 ? -9.223 -12.439 9.155 1.00 92.06 154 LEU A CA 1
ATOM 1251 C C . LEU A 1 154 ? -8.477 -11.494 8.206 1.00 92.06 154 LEU A C 1
ATOM 1253 O O . LEU A 1 154 ? -8.311 -11.789 7.022 1.00 92.06 154 LEU A O 1
ATOM 1257 N N . ALA A 1 155 ? -7.981 -10.377 8.735 1.00 91.00 155 ALA A N 1
ATOM 1258 C CA . ALA A 1 155 ? -7.221 -9.398 7.973 1.00 91.00 155 ALA A CA 1
ATOM 1259 C C . ALA A 1 155 ? -5.872 -9.956 7.507 1.00 91.00 155 ALA A C 1
ATOM 1261 O O . ALA A 1 155 ? -5.317 -9.450 6.541 1.00 91.00 155 ALA A O 1
ATOM 1262 N N . HIS A 1 156 ? -5.308 -10.975 8.169 1.00 86.56 156 HIS A N 1
ATOM 1263 C CA . HIS A 1 156 ? -4.093 -11.640 7.697 1.00 86.56 156 HIS A CA 1
ATOM 1264 C C . HIS A 1 156 ? -4.317 -12.298 6.333 1.00 86.56 156 HIS A C 1
ATOM 1266 O O . HIS A 1 156 ? -3.511 -12.096 5.425 1.00 86.56 156 HIS A O 1
ATOM 1272 N N . ILE A 1 157 ? -5.439 -13.008 6.205 1.00 87.94 157 ILE A N 1
ATOM 1273 C CA . ILE A 1 157 ? -5.826 -13.777 5.021 1.00 87.94 157 ILE A CA 1
ATOM 1274 C C . ILE A 1 157 ? -6.341 -12.853 3.911 1.00 87.94 157 ILE A C 1
ATOM 1276 O O . ILE A 1 157 ? -5.963 -13.008 2.751 1.00 87.94 157 ILE A O 1
ATOM 1280 N N . ASN A 1 158 ? -7.181 -11.874 4.255 1.00 87.00 158 ASN A N 1
ATOM 1281 C CA . ASN A 1 158 ? -7.792 -10.978 3.279 1.00 87.00 158 ASN A CA 1
ATOM 1282 C C . ASN A 1 158 ? -7.009 -9.661 3.148 1.00 87.00 158 ASN A C 1
ATOM 1284 O O . ASN A 1 158 ? -6.951 -8.863 4.081 1.00 87.00 158 ASN A O 1
ATOM 1288 N N . GLN A 1 159 ? -6.433 -9.419 1.968 1.00 79.56 159 GLN A N 1
ATOM 1289 C CA . GLN A 1 159 ? -5.642 -8.216 1.676 1.00 79.56 159 GLN A CA 1
ATOM 1290 C C . GLN A 1 159 ? -6.487 -6.955 1.486 1.00 79.56 159 GLN A C 1
ATOM 1292 O O . GLN A 1 159 ? -5.963 -5.861 1.678 1.00 79.56 159 GLN A O 1
ATOM 1297 N N . ASP A 1 160 ? -7.771 -7.105 1.156 1.00 84.56 160 ASP A N 1
ATOM 1298 C CA . ASP A 1 160 ? -8.701 -5.985 0.993 1.00 84.56 160 ASP A CA 1
ATOM 1299 C C . ASP A 1 160 ? -9.137 -5.398 2.345 1.00 84.56 160 ASP A C 1
ATOM 1301 O O . ASP A 1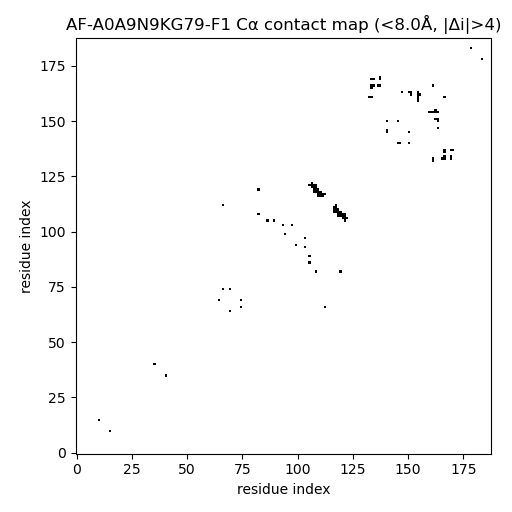 160 ? -9.666 -4.287 2.409 1.00 84.56 160 ASP A O 1
ATOM 1305 N N . LEU A 1 161 ? -8.912 -6.130 3.445 1.00 90.31 161 LEU A N 1
ATOM 1306 C CA . LEU A 1 161 ? -9.218 -5.649 4.784 1.00 90.31 161 LEU A CA 1
ATOM 1307 C C . LEU A 1 161 ? -8.087 -4.771 5.340 1.00 90.31 161 LEU A C 1
ATOM 1309 O O . LEU A 1 161 ? -6.905 -5.122 5.251 1.00 90.31 161 LEU A O 1
ATOM 1313 N N . PRO A 1 162 ? -8.428 -3.652 6.003 1.00 90.38 162 PRO A N 1
ATOM 1314 C CA . PRO A 1 162 ? -7.432 -2.815 6.650 1.00 90.38 162 PRO A CA 1
ATOM 1315 C C . PRO A 1 162 ? -6.730 -3.575 7.776 1.00 90.38 162 PRO A C 1
ATOM 1317 O O . PRO A 1 162 ? -7.349 -4.280 8.573 1.00 90.38 162 PRO A O 1
ATOM 1320 N N . ARG A 1 163 ? -5.409 -3.423 7.871 1.00 91.50 163 ARG A N 1
ATOM 1321 C CA . ARG A 1 163 ? -4.624 -4.101 8.909 1.00 91.50 163 ARG A CA 1
ATOM 1322 C C . ARG A 1 163 ? -5.008 -3.596 10.298 1.00 91.50 163 ARG A C 1
ATOM 1324 O O . ARG A 1 163 ? -5.358 -2.430 10.471 1.00 91.50 163 ARG A O 1
ATOM 1331 N N . GLU A 1 164 ? -4.889 -4.474 11.290 1.00 91.06 164 GLU A N 1
ATOM 1332 C CA . GLU A 1 164 ? -5.258 -4.195 12.684 1.00 91.06 164 GLU A CA 1
ATOM 1333 C C . GLU A 1 164 ? -4.653 -2.879 13.201 1.00 91.06 164 GLU A C 1
ATOM 1335 O O . GLU A 1 164 ? -5.388 -2.051 13.732 1.00 91.06 164 GLU A O 1
ATOM 1340 N N . GLY A 1 165 ? -3.375 -2.601 12.919 1.00 90.44 165 GLY A N 1
ATOM 1341 C CA . GLY A 1 165 ? -2.732 -1.351 13.338 1.00 90.44 165 GLY A CA 1
ATOM 1342 C C . GLY A 1 165 ? -3.394 -0.077 12.788 1.00 90.44 165 GLY A C 1
ATOM 1343 O O . GLY A 1 165 ? -3.437 0.947 13.475 1.00 90.44 165 GLY A O 1
ATOM 1344 N N . ALA A 1 166 ? -3.971 -0.130 11.583 1.00 91.12 166 ALA A N 1
ATOM 1345 C CA . ALA A 1 166 ? -4.712 0.991 11.002 1.00 91.12 166 ALA A CA 1
ATOM 1346 C C . ALA A 1 166 ? -6.068 1.199 11.703 1.00 91.12 166 ALA A C 1
ATOM 1348 O O . ALA A 1 166 ? -6.459 2.335 11.990 1.00 91.12 166 ALA A O 1
ATOM 1349 N N . ILE A 1 167 ? -6.754 0.106 12.049 1.00 93.69 167 ILE A N 1
ATOM 1350 C CA . ILE A 1 167 ? -7.999 0.139 12.830 1.00 93.69 167 ILE A CA 1
ATOM 1351 C C . ILE A 1 167 ? -7.743 0.628 14.258 1.00 93.69 167 ILE A C 1
ATOM 1353 O O . ILE A 1 167 ? -8.468 1.493 14.747 1.00 93.69 167 ILE A O 1
ATOM 1357 N N . SER A 1 168 ? -6.681 0.147 14.904 1.00 91.94 168 SER A N 1
ATOM 1358 C CA . SER A 1 168 ? -6.261 0.577 16.241 1.00 91.94 168 SER A CA 1
ATOM 1359 C C . SER A 1 168 ? -5.962 2.078 16.280 1.00 91.94 168 SER A C 1
ATOM 1361 O O . SER A 1 168 ? -6.487 2.803 17.127 1.00 91.94 168 SER A O 1
ATOM 1363 N N . SER A 1 169 ? -5.224 2.583 15.288 1.00 92.94 169 SER A N 1
ATOM 1364 C CA . SER A 1 169 ? -4.945 4.018 15.144 1.00 92.94 169 SER A CA 1
ATOM 1365 C C . SER A 1 169 ? -6.227 4.841 14.954 1.00 92.94 169 SER A C 1
ATOM 1367 O O . SER A 1 169 ? -6.391 5.901 15.561 1.00 92.94 169 SER A O 1
ATOM 1369 N N . THR A 1 170 ? -7.174 4.330 14.159 1.00 93.31 170 THR A N 1
ATOM 1370 C CA . THR A 1 170 ? -8.492 4.956 13.953 1.00 93.31 170 THR A CA 1
ATOM 1371 C C . THR A 1 170 ? -9.297 4.998 15.256 1.00 93.31 170 THR A C 1
ATOM 1373 O O . THR A 1 170 ? -9.861 6.040 15.589 1.00 93.31 170 THR A O 1
ATOM 1376 N N . ARG A 1 171 ? -9.288 3.911 16.042 1.00 93.44 171 ARG A N 1
ATOM 1377 C CA . ARG A 1 171 ? -9.934 3.84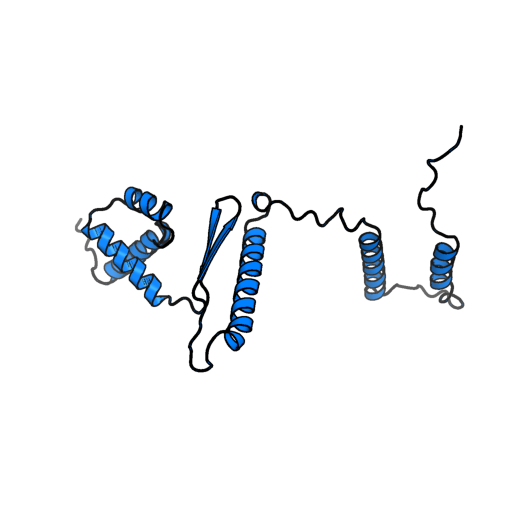0 17.362 1.00 93.44 171 ARG A CA 1
ATOM 1378 C C . ARG A 1 171 ? -9.336 4.855 18.336 1.00 93.44 171 ARG A C 1
ATOM 1380 O O . ARG A 1 171 ? -10.076 5.587 18.982 1.00 93.44 171 ARG A O 1
ATOM 1387 N N . GLN A 1 172 ? -8.008 4.947 18.413 1.00 92.81 172 GLN A N 1
ATOM 1388 C CA . GLN A 1 172 ? -7.334 5.926 19.274 1.00 92.81 172 GLN A CA 1
ATOM 1389 C C . GLN A 1 172 ? -7.683 7.366 18.888 1.00 92.81 172 GLN A C 1
ATOM 1391 O O . GLN A 1 172 ? -7.940 8.193 19.762 1.00 92.81 172 GLN A O 1
ATOM 1396 N N . ARG A 1 173 ? -7.715 7.668 17.585 1.00 94.00 173 ARG A N 1
ATOM 1397 C CA . ARG A 1 173 ? -8.119 8.982 17.070 1.00 94.00 173 ARG A CA 1
ATOM 1398 C C . ARG A 1 173 ? -9.545 9.332 17.495 1.00 94.00 173 ARG A C 1
ATOM 1400 O O . ARG A 1 173 ? -9.758 10.418 18.026 1.00 94.00 173 ARG A O 1
ATOM 1407 N N . LEU A 1 174 ? -10.485 8.402 17.326 1.00 91.06 174 LEU A N 1
ATOM 1408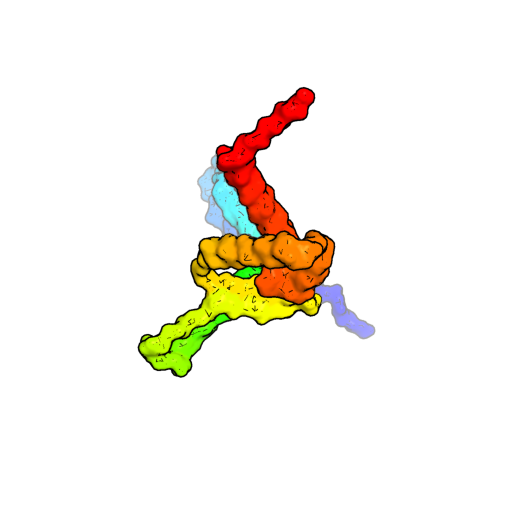 C CA . LEU A 1 174 ? -11.882 8.592 17.715 1.00 91.06 174 LEU A CA 1
ATOM 1409 C C . LEU A 1 174 ? -12.030 8.771 19.231 1.00 91.06 174 LEU A C 1
ATOM 1411 O O . LEU A 1 174 ? -12.704 9.697 19.667 1.00 91.06 174 LEU A O 1
ATOM 1415 N N . ASN A 1 175 ? -11.337 7.966 20.040 1.00 90.56 175 ASN A N 1
ATOM 1416 C CA . ASN A 1 175 ? -11.360 8.102 21.499 1.00 90.56 175 ASN A CA 1
ATOM 1417 C C . ASN A 1 175 ? -10.852 9.474 21.964 1.00 90.56 175 ASN A C 1
ATOM 1419 O O . ASN A 1 175 ? -11.466 10.076 22.839 1.00 90.56 175 ASN A O 1
AT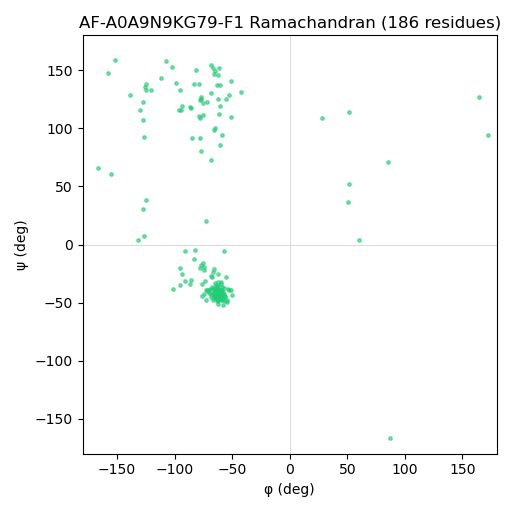OM 1423 N N . LYS A 1 176 ? -9.786 10.005 21.349 1.00 91.44 176 LYS A N 1
ATOM 1424 C CA . LYS A 1 176 ? -9.305 11.370 21.630 1.00 91.44 176 LYS A CA 1
ATOM 1425 C C . LYS A 1 176 ? -10.348 12.430 21.271 1.00 91.44 176 LYS A C 1
ATOM 1427 O O . LYS A 1 176 ? -10.547 13.373 22.027 1.00 91.44 176 LYS A O 1
ATOM 1432 N N . GLN A 1 177 ? -11.032 12.274 20.136 1.00 90.62 177 GLN A N 1
ATOM 1433 C CA . GLN A 1 177 ? -12.114 13.183 19.743 1.00 90.62 177 GLN A CA 1
ATOM 1434 C C . GLN A 1 177 ? -13.289 13.115 20.725 1.00 90.62 177 GLN A C 1
ATOM 1436 O O . GLN A 1 177 ? -13.798 14.153 21.134 1.00 90.62 177 GLN A O 1
ATOM 1441 N N . MET A 1 178 ? -13.686 11.911 21.146 1.00 89.25 178 MET A N 1
ATOM 1442 C CA . MET A 1 178 ? -14.756 11.730 22.129 1.00 89.25 178 MET A CA 1
ATOM 1443 C C . MET A 1 178 ? -14.393 12.305 23.494 1.00 89.25 178 MET A C 1
ATOM 1445 O O . MET A 1 178 ? -15.244 12.927 24.112 1.00 89.25 178 MET A O 1
ATOM 1449 N N . GLN A 1 179 ? -13.148 12.150 23.945 1.00 87.88 179 GLN A N 1
ATOM 1450 C CA . GLN A 1 179 ? -12.689 12.709 25.217 1.00 87.88 179 GLN A CA 1
ATOM 1451 C C . GLN A 1 179 ? -12.830 14.238 25.265 1.00 87.88 179 GLN A C 1
ATOM 1453 O O . GLN A 1 179 ? -13.141 14.793 26.314 1.00 87.88 179 GLN A O 1
ATOM 1458 N N . ASN A 1 180 ? -12.650 14.914 24.126 1.00 85.69 180 ASN A N 1
ATOM 1459 C CA . ASN A 1 180 ? -12.869 16.357 24.021 1.00 85.69 180 ASN A CA 1
ATOM 1460 C C . ASN A 1 180 ? -14.361 16.734 24.026 1.00 85.69 180 ASN A C 1
ATOM 1462 O O . ASN A 1 180 ? -14.711 17.821 24.474 1.00 85.69 180 ASN A O 1
ATOM 1466 N N . LEU A 1 181 ? -15.230 15.869 23.493 1.00 87.38 181 LEU A N 1
ATOM 1467 C CA . LEU A 1 181 ? -16.673 16.116 23.378 1.00 87.38 181 LEU A CA 1
ATOM 1468 C C . LEU A 1 181 ? -17.450 15.728 24.641 1.00 87.38 181 LEU A C 1
ATOM 1470 O O . LEU A 1 181 ? -18.480 16.326 24.937 1.00 87.38 181 LEU A O 1
ATOM 1474 N N . VAL A 1 182 ? -16.967 14.726 25.373 1.00 81.06 182 VAL A N 1
ATOM 1475 C CA . VAL A 1 182 ? -17.572 14.206 26.599 1.00 81.06 182 VAL A CA 1
ATOM 1476 C C . VAL A 1 182 ? -16.500 14.217 27.688 1.00 81.06 182 VAL A C 1
ATOM 1478 O O . VAL A 1 182 ? -15.739 13.252 27.811 1.00 81.06 182 VAL A O 1
ATOM 1481 N N . PRO A 1 183 ? -16.411 15.304 28.477 1.00 73.94 183 PRO A N 1
ATOM 1482 C CA . PRO A 1 183 ? -15.499 15.367 29.606 1.00 73.94 183 PRO A CA 1
ATOM 1483 C C . PRO A 1 183 ? -15.847 14.258 30.599 1.00 73.94 183 PRO A C 1
ATOM 1485 O O . PRO A 1 183 ? -16.956 14.209 31.131 1.00 73.94 183 PRO A O 1
ATOM 1488 N N . LEU A 1 184 ? -14.903 13.354 30.850 1.00 72.62 184 LEU A N 1
ATOM 1489 C CA . LEU A 1 184 ? -15.051 12.368 31.911 1.00 72.62 184 LEU A CA 1
ATOM 1490 C C . LEU A 1 184 ? -14.760 13.059 33.244 1.00 72.62 184 LEU A C 1
ATOM 1492 O O . LEU A 1 184 ? -13.616 13.411 33.531 1.00 72.62 184 LEU A O 1
ATOM 1496 N N . LEU A 1 185 ? -15.801 13.264 34.047 1.00 75.00 185 LEU A N 1
ATOM 1497 C CA . LEU A 1 185 ? -15.655 13.670 35.440 1.00 75.00 185 LEU A CA 1
ATOM 1498 C C . LEU A 1 185 ? -15.301 12.428 36.264 1.00 75.00 185 LEU A C 1
ATOM 1500 O O . LEU A 1 185 ? -16.119 11.524 36.424 1.00 75.00 185 LEU A O 1
ATOM 1504 N N . LEU A 1 186 ? -14.066 12.377 36.758 1.00 72.94 186 LEU A N 1
ATOM 1505 C CA . LEU A 1 186 ? -13.654 11.412 37.772 1.00 72.94 186 LEU A CA 1
ATOM 1506 C C . LEU A 1 186 ? -14.227 11.873 39.114 1.00 72.94 186 LEU A C 1
ATOM 1508 O O . LEU A 1 186 ? -13.839 12.919 39.630 1.00 72.94 186 LEU A O 1
ATOM 1512 N N . ILE A 1 187 ? -15.182 11.113 39.643 1.00 69.12 187 ILE A N 1
ATOM 1513 C CA . ILE A 1 187 ? -15.683 11.297 41.004 1.00 69.12 187 ILE A CA 1
ATOM 1514 C C . ILE A 1 187 ? -14.747 10.494 41.912 1.00 69.12 187 ILE A C 1
ATOM 1516 O O . ILE A 1 187 ? -14.620 9.283 41.723 1.00 69.12 187 ILE A O 1
ATOM 1520 N N . ASN A 1 188 ? -14.057 11.192 42.816 1.00 58.22 188 ASN A N 1
ATOM 1521 C CA . ASN A 1 188 ? -13.227 10.598 43.871 1.00 58.22 188 ASN A CA 1
ATOM 1522 C C . ASN A 1 188 ? -14.083 10.095 45.032 1.00 58.22 188 ASN A C 1
ATOM 1524 O O . ASN A 1 188 ? -15.087 10.775 45.347 1.00 58.22 188 ASN A O 1
#

Organism: NCBI:txid1348616

Secondary structure (DSSP, 8-state):
------------HHHHHHHHHHHHTT-SS--------HHHHHHHHHHHHHHHHHHS-TTTT-----GGGS-HHHHHHHHHHHHHHHHHHHHHHHHHHS-TT------EEEEEETTEEEEEE-S---HHHHHHHHHHHHHHHHHHT--HHHHHHHHHH-TTSPPHHHHHHHHHHHHHHHHHHS------

Mean predicted aligned error: 16.9 Å

pLDDT: mean 79.17, std 16.78, range [25.61, 94.88]

Foldseek 3Di:
DDDDDDDPPDPPPVNVVVVVVVVPVPDDDDPDPPPPDPVNVVVVVVVVVVVVCVPPDPPPPPPPDQLVVDDPVVNVVVVVVVVVVVQVVCVVVCVVPDDPPDDDDDAKDWDDRPNRIDIDGDDDDPVVVVLVLLVVVLVCCVVVVPDLVNVQVVCVPDVVHDHSVVNVVSVVVVVVVVCVVDPDDDDD

Sequence (188 aa):
GLKKLKNKGTLSSEDIQEINANTINKNENKKKDIRISGVQLFGLQLNSVRIVRKMLPSNTYLKVQPFNNLSNSTQRRYMLTIAKRVFYQVEICKENIFHKDDKVEIKQARFTINDKPFEIQYGKVNQEKIDNLHLAVLKSLDKGKISCEAYRSLAHINQDLPREGAISSTRQRLNKQMQNLVPLLLIN

Nearest PDB structures (foldseek):
  7ewp-assembly1_A  TM=2.463E-01  e=3.775E+00  Homo sapiens
  7ewl-assembly1_B  TM=2.420E-01  e=8.185E+00  Homo sapiens
  7ewr-assembly1_B  TM=1.758E-01  e=4.294E+00  Homo sapiens
  7ux1-assembly1_A  TM=1.655E-01  e=7.674E+00  Escherichia coli K-12

Radius of gyration: 32.19 Å; Cα contacts (8 Å, |Δi|>4): 62; chains: 1; bounding box: 82×58×74 Å

Solvent-accessible surface area (backbone atoms only — not comparable to full-atom values): 11958 Å² total; per-residue (Å²): 133,83,90,90,89,82,77,74,89,69,79,50,75,65,59,55,47,54,56,48,52,73,63,55,80,78,71,85,87,71,101,59,90,79,74,74,51,67,70,58,53,52,52,51,53,53,49,54,54,51,52,53,61,68,72,42,64,88,66,80,84,65,70,80,68,58,72,88,79,46,54,71,70,54,47,51,50,52,52,53,51,51,51,51,50,54,51,52,49,50,64,60,46,45,74,80,74,46,60,94,87,58,89,84,76,78,55,68,52,77,53,67,60,92,87,44,79,44,78,45,78,48,79,82,81,58,61,68,61,52,53,50,50,45,51,52,49,50,55,48,33,63,75,65,70,53,49,71,66,61,49,39,56,52,30,68,74,36,82,90,43,76,50,57,70,60,42,51,52,50,51,53,52,50,52,55,54,45,50,74,76,50,76,82,80,83,83,131